Protein AF-A0A858RDY0-F1 (afdb_monomer_lite)

pLDDT: mean 84.13, std 18.78, range [26.08, 98.44]

Structure (mmCIF, N/CA/C/O backbone):
data_AF-A0A858RDY0-F1
#
_entry.id   AF-A0A858RDY0-F1
#
loop_
_atom_site.group_PDB
_atom_site.id
_atom_site.type_symbol
_atom_site.label_atom_id
_atom_site.label_alt_id
_atom_site.label_comp_id
_atom_site.label_asym_id
_atom_site.label_entity_id
_atom_site.label_seq_id
_atom_site.pdbx_PDB_ins_code
_atom_site.Cartn_x
_atom_site.Cartn_y
_atom_site.Cartn_z
_atom_site.occupancy
_atom_site.B_iso_or_equiv
_atom_site.auth_seq_id
_atom_site.auth_comp_id
_atom_site.auth_asym_id
_atom_site.auth_atom_id
_atom_site.pdbx_PDB_model_num
ATOM 1 N N . MET A 1 1 ? -12.964 -25.963 21.006 1.00 36.72 1 MET A N 1
ATOM 2 C CA . MET A 1 1 ? -13.077 -24.618 20.411 1.00 36.72 1 MET A CA 1
ATOM 3 C C . MET A 1 1 ? -13.736 -24.794 19.049 1.00 36.72 1 MET A C 1
ATOM 5 O O . MET A 1 1 ? -13.163 -25.465 18.202 1.00 36.72 1 MET A O 1
ATOM 9 N N . LYS A 1 2 ? -15.004 -24.390 18.903 1.00 26.08 2 LYS A N 1
ATOM 10 C CA . LYS A 1 2 ? -15.770 -24.557 17.657 1.00 26.08 2 LYS A CA 1
ATOM 11 C C . LYS A 1 2 ? -15.467 -23.356 16.766 1.00 26.08 2 LYS A C 1
ATOM 13 O O . LYS A 1 2 ? -15.795 -22.240 17.143 1.00 26.08 2 LYS A O 1
ATOM 18 N N . ILE A 1 3 ? -14.815 -23.594 15.633 1.00 27.97 3 ILE A N 1
ATOM 19 C CA . ILE A 1 3 ? -14.585 -22.577 14.607 1.00 27.97 3 ILE A CA 1
ATOM 20 C C . ILE A 1 3 ? -15.930 -22.358 13.909 1.00 27.97 3 ILE A C 1
ATOM 22 O O . ILE A 1 3 ? -16.477 -23.286 13.313 1.00 27.97 3 ILE A O 1
ATOM 26 N N . SER A 1 4 ? -16.497 -21.163 14.060 1.00 27.38 4 SER A N 1
ATOM 27 C CA . SER A 1 4 ? -17.633 -20.712 13.257 1.00 27.38 4 SER A CA 1
ATOM 28 C C . SER A 1 4 ? -17.158 -20.544 11.809 1.00 27.38 4 SER A C 1
ATOM 30 O O . SER A 1 4 ? -16.140 -19.883 11.601 1.00 27.38 4 SER A O 1
ATOM 32 N N . PRO A 1 5 ? -17.830 -21.123 10.797 1.00 32.12 5 PRO A N 1
ATOM 33 C CA . PRO A 1 5 ? -17.510 -20.855 9.406 1.00 32.12 5 PRO A CA 1
ATOM 34 C C . PRO A 1 5 ? -18.115 -19.497 9.023 1.00 32.12 5 PRO A C 1
ATOM 36 O O . PRO A 1 5 ? -19.168 -19.419 8.391 1.00 32.12 5 PRO A O 1
ATOM 39 N N . GLY A 1 6 ? -17.458 -18.416 9.446 1.00 30.53 6 GLY A N 1
ATOM 40 C CA . GLY A 1 6 ? -17.663 -17.093 8.869 1.00 30.53 6 GLY A CA 1
ATOM 41 C C . GLY A 1 6 ? -17.187 -17.118 7.419 1.00 30.53 6 GLY A C 1
ATOM 42 O O . GLY A 1 6 ? -16.107 -17.630 7.120 1.00 30.53 6 GLY A O 1
ATOM 43 N N . LYS A 1 7 ? -18.023 -16.639 6.497 1.00 35.34 7 LYS A N 1
ATOM 44 C CA . LYS A 1 7 ? -17.725 -16.566 5.063 1.00 35.34 7 LYS A CA 1
ATOM 45 C C . LYS A 1 7 ? -16.553 -15.607 4.816 1.00 35.34 7 LYS A C 1
ATOM 47 O O . LYS A 1 7 ? -16.768 -14.442 4.512 1.00 35.34 7 LYS A O 1
ATOM 52 N N . ALA A 1 8 ? -15.323 -16.104 4.883 1.00 35.56 8 ALA A N 1
ATOM 53 C CA . ALA A 1 8 ? -14.196 -15.459 4.226 1.00 35.56 8 ALA A CA 1
ATOM 54 C C . ALA A 1 8 ? -14.344 -15.714 2.720 1.00 35.56 8 ALA A C 1
ATOM 56 O O . ALA A 1 8 ? -13.984 -16.777 2.211 1.00 35.56 8 ALA A O 1
ATOM 57 N N . VAL A 1 9 ? -14.961 -14.772 2.006 1.00 33.03 9 VAL A N 1
ATOM 58 C CA . VAL A 1 9 ? -14.944 -14.772 0.541 1.00 33.03 9 VAL A CA 1
ATOM 59 C C . VAL A 1 9 ? -13.541 -14.331 0.128 1.00 33.03 9 VAL A C 1
ATOM 61 O O . VAL A 1 9 ? -13.257 -13.146 -0.007 1.00 33.03 9 VAL A O 1
ATOM 64 N N . PHE A 1 10 ? -12.637 -15.301 -0.002 1.00 35.44 10 PHE A N 1
ATOM 65 C CA . PHE A 1 10 ? -11.311 -15.086 -0.571 1.00 35.44 10 PHE A CA 1
ATOM 66 C C . PHE A 1 10 ? -11.474 -14.714 -2.041 1.00 35.44 10 PHE A C 1
ATOM 68 O O . PHE A 1 10 ? -11.705 -15.575 -2.891 1.00 35.44 10 PHE A O 1
ATOM 75 N N . THR A 1 11 ? -11.355 -13.425 -2.339 1.00 36.28 11 THR A N 1
ATOM 76 C CA . THR A 1 11 ? -11.251 -12.950 -3.715 1.00 36.28 11 THR A CA 1
ATOM 77 C C . THR A 1 11 ? -9.938 -12.200 -3.844 1.00 36.28 11 THR A C 1
ATOM 79 O O . THR A 1 11 ? -9.841 -11.040 -3.467 1.00 36.28 11 THR A O 1
ATOM 82 N N . ALA A 1 12 ? -8.942 -12.832 -4.464 1.00 37.00 12 ALA A N 1
ATOM 83 C CA . ALA A 1 12 ? -7.724 -12.162 -4.932 1.00 37.00 12 ALA A CA 1
ATOM 84 C C . ALA A 1 12 ? -8.008 -11.089 -6.019 1.00 37.00 12 ALA A C 1
ATOM 86 O O . ALA A 1 12 ? -7.099 -10.423 -6.497 1.00 37.00 12 ALA A O 1
ATOM 87 N N . PHE A 1 13 ? -9.282 -10.887 -6.384 1.00 37.91 13 PHE A N 1
ATOM 88 C CA . PHE A 1 13 ? -9.786 -9.782 -7.202 1.00 37.91 13 PHE A CA 1
ATOM 89 C C . PHE A 1 13 ? -10.337 -8.602 -6.379 1.00 37.91 13 PHE A C 1
ATOM 91 O O . PHE A 1 13 ? -10.844 -7.663 -6.977 1.00 37.91 13 PHE A O 1
ATOM 98 N N . ALA A 1 14 ? -10.282 -8.610 -5.041 1.00 41.38 14 ALA A N 1
ATOM 99 C CA . ALA A 1 14 ? -11.044 -7.668 -4.211 1.00 41.38 14 ALA A CA 1
ATOM 100 C C . ALA A 1 14 ? -10.608 -6.195 -4.308 1.00 41.38 14 ALA A C 1
ATOM 102 O O . ALA A 1 14 ? -11.467 -5.331 -4.179 1.00 41.38 14 ALA A O 1
ATOM 103 N N . LEU A 1 15 ? -9.348 -5.867 -4.630 1.00 43.31 15 LEU A N 1
ATOM 104 C CA . LEU A 1 15 ? -9.008 -4.464 -4.925 1.00 43.31 15 LEU A CA 1
ATOM 105 C C . LEU A 1 15 ? -9.558 -4.014 -6.284 1.00 43.31 15 LEU A C 1
ATOM 107 O O . LEU A 1 15 ? -10.107 -2.918 -6.384 1.00 43.31 15 LEU A O 1
ATOM 111 N N . LEU A 1 16 ? -9.522 -4.894 -7.292 1.00 41.72 16 LEU A N 1
ATOM 112 C CA . LEU A 1 16 ? -10.182 -4.647 -8.574 1.00 41.72 16 LEU A CA 1
ATOM 113 C C . LEU A 1 16 ? -11.709 -4.591 -8.410 1.00 41.72 16 LEU A C 1
ATOM 115 O O . LEU A 1 16 ? -12.351 -3.764 -9.032 1.00 41.72 16 LEU A O 1
ATOM 119 N N . ALA A 1 17 ? -12.306 -5.415 -7.544 1.00 42.22 17 ALA A N 1
ATOM 120 C CA . ALA A 1 17 ? -13.745 -5.435 -7.286 1.00 42.22 17 ALA A CA 1
ATOM 121 C C . ALA A 1 17 ? -14.211 -4.245 -6.429 1.00 42.22 17 ALA A C 1
ATOM 123 O O . ALA A 1 17 ? -15.311 -3.745 -6.634 1.00 42.22 17 ALA A O 1
ATOM 124 N N . CYS A 1 18 ? -13.371 -3.745 -5.519 1.00 40.94 18 CYS A N 1
ATOM 125 C CA . CYS A 1 18 ? -13.660 -2.549 -4.728 1.00 40.94 18 CYS A CA 1
ATOM 126 C C . CYS A 1 18 ? -13.484 -1.246 -5.506 1.00 40.94 18 CYS A C 1
ATOM 128 O O . CYS A 1 18 ? -14.090 -0.248 -5.123 1.00 40.94 18 CYS A O 1
ATOM 130 N N . LEU A 1 19 ? -12.704 -1.254 -6.590 1.00 42.66 19 LEU A N 1
ATOM 131 C CA . LEU A 1 19 ? -12.744 -0.205 -7.608 1.00 42.66 19 LEU A CA 1
ATOM 132 C C . LEU A 1 19 ? -13.893 -0.443 -8.612 1.00 42.66 19 LEU A C 1
ATOM 134 O O . LEU A 1 19 ? -14.564 0.511 -8.987 1.00 42.66 19 LEU A O 1
ATOM 138 N N . ASN A 1 20 ? -14.215 -1.692 -8.968 1.00 40.03 20 ASN A N 1
ATOM 139 C CA . ASN A 1 20 ? -15.303 -2.024 -9.907 1.00 40.03 20 ASN A CA 1
ATOM 140 C C . ASN A 1 20 ? -16.725 -1.938 -9.309 1.00 40.03 20 ASN A C 1
ATOM 142 O O . ASN A 1 20 ? -17.699 -1.963 -10.052 1.00 40.03 20 ASN A O 1
ATOM 146 N N . GLN A 1 21 ? -16.906 -1.852 -7.987 1.00 40.31 21 GLN A N 1
ATOM 147 C CA . GLN A 1 21 ? -18.233 -1.581 -7.407 1.00 40.31 21 GLN A CA 1
ATOM 148 C C . GLN A 1 21 ? -18.571 -0.086 -7.378 1.00 40.31 21 GLN A C 1
ATOM 150 O O . GLN A 1 21 ? -19.748 0.268 -7.392 1.00 40.31 21 GLN A O 1
ATOM 155 N N . THR A 1 22 ? -17.569 0.796 -7.399 1.00 41.81 22 THR A N 1
ATOM 156 C CA . THR A 1 22 ? -17.750 2.243 -7.613 1.00 41.81 22 THR A CA 1
ATOM 157 C C . THR A 1 22 ? -17.687 2.634 -9.090 1.00 41.81 22 THR A C 1
ATOM 159 O O . THR A 1 22 ? -18.297 3.630 -9.473 1.00 41.81 22 THR A O 1
ATOM 162 N N . TYR A 1 23 ? -17.028 1.835 -9.931 1.00 40.91 23 TYR A N 1
ATOM 163 C CA . TYR A 1 23 ? -17.028 1.963 -11.388 1.00 40.91 23 TYR A CA 1
ATOM 164 C C . TYR A 1 23 ? -17.730 0.747 -11.986 1.00 40.91 23 TYR A C 1
ATOM 166 O O . TYR A 1 23 ? -17.107 -0.290 -12.191 1.00 40.91 23 TYR A O 1
ATOM 174 N N . GLY A 1 24 ? -19.045 0.873 -12.198 1.00 34.25 24 GLY A N 1
ATOM 175 C CA . GLY A 1 24 ? -19.884 -0.192 -12.747 1.00 34.25 24 GLY A CA 1
ATOM 176 C C . GLY A 1 24 ? -19.302 -0.807 -14.019 1.00 34.25 24 GLY A C 1
ATOM 177 O O . GLY A 1 24 ? -18.496 -0.171 -14.687 1.00 34.25 24 GLY A O 1
ATOM 178 N N . GLU A 1 25 ? -19.730 -2.038 -14.320 1.00 39.38 25 GLU A N 1
ATOM 179 C CA . GLU A 1 25 ? -19.352 -2.888 -15.462 1.00 39.38 25 GLU A CA 1
ATOM 180 C C . GLU A 1 25 ? -19.532 -2.196 -16.833 1.00 39.38 25 GLU A C 1
ATOM 182 O O . GLU A 1 25 ? -20.363 -2.582 -17.654 1.00 39.38 25 GLU A O 1
ATOM 187 N N . ALA A 1 26 ? -18.754 -1.150 -17.086 1.00 39.22 26 ALA A N 1
ATOM 188 C CA . ALA A 1 26 ? -18.637 -0.477 -18.355 1.00 39.22 26 ALA A CA 1
ATOM 189 C C . ALA A 1 26 ? -17.615 -1.251 -19.186 1.00 39.22 26 ALA A C 1
ATOM 191 O O . ALA A 1 26 ? -16.515 -1.592 -18.751 1.00 39.22 26 ALA A O 1
ATOM 192 N N . GLU A 1 27 ? -18.075 -1.612 -20.372 1.00 42.84 27 GLU A N 1
ATOM 193 C CA . GLU A 1 27 ? -17.387 -2.243 -21.486 1.00 42.84 27 GLU A CA 1
ATOM 194 C C . GLU A 1 27 ? -15.859 -2.028 -21.487 1.00 42.84 27 GLU A C 1
ATOM 196 O O . GLU A 1 27 ? -15.371 -0.906 -21.376 1.00 42.84 27 GLU A O 1
ATOM 201 N N . ARG A 1 28 ? -15.093 -3.121 -21.656 1.00 44.94 28 ARG A N 1
ATOM 202 C CA . ARG A 1 28 ? -13.612 -3.177 -21.708 1.00 44.94 28 ARG A CA 1
ATOM 203 C C . ARG A 1 28 ? -13.007 -2.465 -22.938 1.00 44.94 28 ARG A C 1
ATOM 205 O O . ARG A 1 28 ? -12.243 -3.060 -23.695 1.00 44.94 28 ARG A O 1
ATOM 212 N N . GLY A 1 29 ? -13.374 -1.208 -23.150 1.00 47.91 29 GLY A N 1
ATOM 213 C CA . GLY A 1 29 ? -12.794 -0.262 -24.100 1.00 47.91 29 GLY A CA 1
ATOM 214 C C . GLY A 1 29 ? -12.395 1.067 -23.446 1.00 47.91 29 GLY A C 1
ATOM 215 O O . GLY A 1 29 ? -11.928 1.965 -24.142 1.00 47.91 29 GLY A O 1
ATOM 216 N N . GLU A 1 30 ? -12.567 1.213 -22.129 1.00 56.28 30 GLU A N 1
ATOM 217 C CA . GLU A 1 30 ? -12.174 2.420 -21.404 1.00 56.28 30 GLU A CA 1
ATOM 218 C C . GLU A 1 30 ? -10.673 2.419 -21.089 1.00 56.28 30 GLU A C 1
ATOM 220 O O . GLU A 1 30 ? -10.101 1.415 -20.665 1.00 56.28 30 GLU A O 1
ATOM 225 N N . ASN A 1 31 ? -10.031 3.567 -21.325 1.00 67.31 31 ASN A N 1
ATOM 226 C CA . ASN A 1 31 ? -8.632 3.830 -20.995 1.00 67.31 31 ASN A CA 1
ATOM 227 C C . ASN A 1 31 ? -8.357 3.468 -19.530 1.00 67.31 31 ASN A C 1
ATOM 229 O O . ASN A 1 31 ? -8.684 4.243 -18.629 1.00 67.31 31 ASN A O 1
ATOM 233 N N . ILE A 1 32 ? -7.729 2.314 -19.296 1.00 78.94 32 ILE A N 1
ATOM 234 C CA . ILE A 1 32 ? -7.279 1.925 -17.961 1.00 78.94 32 ILE A CA 1
ATOM 235 C C . ILE A 1 32 ? -6.281 2.983 -17.492 1.00 78.94 32 ILE A C 1
ATOM 237 O O . ILE A 1 32 ? -5.216 3.178 -18.083 1.00 78.94 32 ILE A O 1
ATOM 241 N N . LYS A 1 33 ? -6.654 3.716 -16.444 1.00 88.50 33 LYS A N 1
ATOM 242 C CA . LYS A 1 33 ? -5.825 4.780 -15.891 1.00 88.50 33 LYS A CA 1
ATOM 243 C C . LYS A 1 33 ? -4.687 4.162 -15.083 1.00 88.50 33 LYS A C 1
ATOM 245 O O . LYS A 1 33 ? -4.935 3.476 -14.095 1.00 88.50 33 LYS A O 1
ATOM 250 N N . LEU A 1 34 ? -3.444 4.460 -15.469 1.00 93.31 34 LEU A N 1
ATOM 251 C CA . LEU A 1 34 ? -2.282 4.084 -14.668 1.00 93.31 34 LEU A CA 1
ATOM 252 C C . LEU A 1 34 ? -2.292 4.777 -13.298 1.00 93.31 34 LEU A C 1
ATOM 254 O O . LEU A 1 34 ? -2.643 5.961 -13.238 1.00 93.31 34 LEU A O 1
ATOM 258 N N . PRO A 1 35 ? -1.858 4.092 -12.219 1.00 95.94 35 PRO A N 1
ATOM 259 C CA . PRO A 1 35 ? -1.581 4.742 -10.952 1.00 95.94 35 PRO A CA 1
ATOM 260 C C . PRO A 1 35 ? -0.629 5.915 -11.172 1.00 95.94 35 PRO A C 1
ATOM 262 O O . PRO A 1 35 ? 0.363 5.784 -11.890 1.00 95.94 35 PRO A O 1
ATOM 265 N N . SER A 1 36 ? -0.880 7.050 -10.526 1.00 95.38 36 SER A N 1
ATOM 266 C CA . SER A 1 36 ? -0.107 8.286 -10.712 1.00 95.38 36 SER A CA 1
ATOM 267 C C . SER A 1 36 ? 1.373 8.131 -10.342 1.00 95.38 36 SER A C 1
ATOM 269 O O . SER A 1 36 ? 2.231 8.887 -10.802 1.00 95.38 36 SER A O 1
ATOM 271 N N . GLY A 1 37 ? 1.692 7.115 -9.534 1.00 95.44 37 GLY A N 1
ATOM 272 C CA . GLY A 1 37 ? 3.056 6.710 -9.217 1.00 95.44 37 GLY A CA 1
ATOM 273 C C . GLY A 1 37 ? 3.816 6.059 -10.377 1.00 95.44 37 GLY A C 1
ATOM 274 O O . GLY A 1 37 ? 5.010 5.807 -10.215 1.00 95.44 37 GLY A O 1
ATOM 275 N N . ILE A 1 38 ? 3.169 5.792 -11.514 1.00 97.50 38 ILE A N 1
ATOM 276 C CA . ILE A 1 38 ? 3.753 5.153 -12.694 1.00 97.50 38 ILE A CA 1
ATOM 277 C C . ILE A 1 38 ? 3.686 6.118 -13.872 1.00 97.50 38 ILE A C 1
ATOM 279 O O . ILE A 1 38 ? 2.615 6.539 -14.299 1.00 97.50 38 ILE A O 1
ATOM 283 N N . ALA A 1 39 ? 4.851 6.435 -14.427 1.00 97.12 39 ALA A N 1
ATOM 284 C CA . ALA A 1 39 ? 4.957 7.166 -15.682 1.00 97.12 39 ALA A CA 1
ATOM 285 C C . ALA A 1 39 ? 5.474 6.248 -16.790 1.00 97.12 39 ALA A C 1
ATOM 287 O O . ALA A 1 39 ? 6.349 5.415 -16.548 1.00 97.12 39 ALA A O 1
ATOM 288 N N . THR A 1 40 ? 4.969 6.446 -18.005 1.00 96.50 40 THR A N 1
ATOM 289 C CA . THR A 1 40 ? 5.384 5.722 -19.211 1.00 96.50 40 THR A CA 1
ATOM 290 C C . THR A 1 40 ? 5.959 6.684 -20.239 1.00 96.50 40 THR A C 1
ATOM 292 O O . THR A 1 40 ? 5.414 7.764 -20.466 1.00 96.50 40 THR A O 1
ATOM 295 N N . HIS A 1 41 ? 7.045 6.281 -20.885 1.00 96.94 41 HIS A N 1
ATOM 296 C CA . HIS A 1 41 ? 7.678 7.009 -21.976 1.00 96.94 41 HIS A CA 1
ATOM 297 C C . HIS A 1 41 ? 7.990 6.051 -23.124 1.00 96.94 41 HIS A C 1
ATOM 299 O O . HIS A 1 41 ? 8.480 4.949 -22.880 1.00 96.94 41 HIS A O 1
ATOM 305 N N . HIS A 1 42 ? 7.734 6.478 -24.359 1.00 96.81 42 HIS A N 1
ATOM 306 C CA . HIS A 1 42 ? 8.039 5.712 -25.562 1.00 96.81 42 HIS A CA 1
ATOM 307 C C . HIS A 1 42 ? 8.935 6.540 -26.482 1.00 96.81 42 HIS A C 1
ATOM 309 O O . HIS A 1 42 ? 8.560 7.634 -26.896 1.00 96.81 42 HIS A O 1
ATOM 315 N N . GLU A 1 43 ? 10.111 6.005 -26.792 1.00 96.88 43 GLU A N 1
ATOM 316 C CA . GLU A 1 43 ? 11.083 6.614 -27.700 1.00 96.88 43 GLU A CA 1
ATOM 317 C C . GLU A 1 43 ? 11.863 5.510 -28.412 1.00 96.88 43 GLU A C 1
ATOM 319 O O . GLU A 1 43 ? 12.218 4.505 -27.798 1.00 96.88 43 GLU A O 1
ATOM 324 N N . ASP A 1 44 ? 12.077 5.672 -29.719 1.00 95.69 44 ASP A N 1
ATOM 325 C CA . ASP A 1 44 ? 12.846 4.749 -30.562 1.00 95.69 44 ASP A CA 1
ATOM 326 C C . ASP A 1 44 ? 12.435 3.266 -30.441 1.00 95.69 44 ASP A C 1
ATOM 328 O O . ASP A 1 44 ? 13.273 2.363 -30.447 1.00 95.69 44 ASP A O 1
ATOM 332 N N . GLY A 1 45 ? 11.127 3.001 -30.320 1.00 94.94 45 GLY A N 1
ATOM 333 C CA . GLY A 1 45 ? 10.584 1.644 -30.185 1.00 94.94 45 GLY A CA 1
ATOM 334 C C . GLY A 1 45 ? 10.781 1.015 -28.802 1.00 94.94 45 GLY A C 1
ATOM 335 O O . GLY A 1 45 ? 10.542 -0.179 -28.641 1.00 94.94 45 GLY A O 1
ATOM 336 N N . LYS A 1 46 ? 11.222 1.791 -27.806 1.00 97.56 46 LYS A N 1
ATOM 337 C CA . LYS A 1 46 ? 11.465 1.333 -26.435 1.00 97.56 46 LYS A CA 1
ATOM 338 C C . LYS A 1 46 ? 10.468 1.934 -25.464 1.00 97.56 46 LYS A C 1
ATOM 340 O O . LYS A 1 46 ? 10.181 3.128 -25.513 1.00 97.56 46 LYS A O 1
ATOM 345 N N . PHE A 1 47 ? 10.016 1.123 -24.517 1.00 98.06 47 PHE A N 1
ATOM 346 C CA . PHE A 1 47 ? 9.022 1.512 -23.522 1.00 98.06 47 PHE A CA 1
ATOM 347 C C . PHE A 1 47 ? 9.683 1.591 -22.158 1.00 98.06 47 PHE A C 1
ATOM 349 O O . PHE A 1 47 ? 10.165 0.585 -21.637 1.00 98.06 47 PHE A O 1
ATOM 356 N N . THR A 1 48 ? 9.729 2.794 -21.592 1.00 98.12 48 THR A N 1
ATOM 357 C CA . THR A 1 48 ? 10.309 3.063 -20.277 1.00 98.12 48 THR A CA 1
ATOM 358 C C . THR A 1 48 ? 9.213 3.343 -19.266 1.00 98.12 48 THR A C 1
ATOM 360 O O . THR A 1 48 ? 8.399 4.245 -19.454 1.00 98.12 48 THR A O 1
ATOM 363 N N . TYR A 1 49 ? 9.245 2.607 -18.162 1.00 98.19 49 TYR A N 1
ATOM 364 C CA . TYR A 1 49 ? 8.337 2.743 -17.032 1.00 98.19 49 TYR A CA 1
ATOM 365 C C . TYR A 1 49 ? 9.109 3.317 -15.854 1.00 98.19 49 TYR A C 1
ATOM 367 O O . TYR A 1 49 ? 10.230 2.889 -15.577 1.00 98.19 49 TYR A O 1
ATOM 375 N N . VAL A 1 50 ? 8.522 4.281 -15.152 1.00 98.19 50 VAL A N 1
ATOM 376 C CA . VAL A 1 50 ? 9.116 4.905 -13.968 1.00 98.19 50 VAL A CA 1
ATOM 377 C C . VAL A 1 50 ? 8.155 4.774 -12.798 1.00 98.19 50 VAL A C 1
ATOM 379 O O . VAL A 1 50 ? 7.131 5.449 -12.755 1.00 98.19 50 VAL A O 1
ATOM 382 N N . ILE A 1 51 ? 8.523 3.940 -11.830 1.00 97.62 51 ILE A N 1
ATOM 383 C CA . ILE A 1 51 ? 7.816 3.755 -10.565 1.00 97.62 51 ILE A CA 1
ATOM 384 C C . ILE A 1 51 ? 8.372 4.745 -9.545 1.00 97.62 51 ILE A C 1
ATOM 386 O O . ILE A 1 51 ? 9.566 4.740 -9.229 1.00 97.62 51 ILE A O 1
ATOM 390 N N . SER A 1 52 ? 7.502 5.578 -8.991 1.00 96.75 52 SER A N 1
ATOM 391 C CA . SER A 1 52 ? 7.842 6.577 -7.981 1.00 96.75 52 SER A CA 1
ATOM 392 C C . SER A 1 52 ? 7.497 6.117 -6.565 1.00 96.75 52 SER A C 1
ATOM 394 O O . SER A 1 52 ? 6.596 5.318 -6.318 1.00 96.75 52 SER A O 1
ATOM 396 N N . GLY A 1 53 ? 8.218 6.670 -5.591 1.00 91.62 53 GLY A N 1
ATOM 397 C CA . GLY A 1 53 ? 7.962 6.426 -4.177 1.00 91.62 53 GLY A CA 1
ATOM 398 C C . GLY A 1 53 ? 8.517 5.099 -3.663 1.00 91.62 53 GLY A C 1
ATOM 399 O O . GLY A 1 53 ? 7.981 4.584 -2.680 1.00 91.62 53 GLY A O 1
ATOM 400 N N . ILE A 1 54 ? 9.594 4.576 -4.270 1.00 91.62 54 ILE A N 1
ATOM 401 C CA . ILE A 1 54 ? 10.330 3.438 -3.696 1.00 91.62 54 ILE A CA 1
ATOM 402 C C . ILE A 1 54 ? 10.846 3.794 -2.291 1.00 91.62 54 ILE A C 1
ATOM 404 O O . ILE A 1 54 ? 11.105 4.968 -1.977 1.00 91.62 54 ILE A O 1
ATOM 408 N N . ILE A 1 55 ? 10.944 2.790 -1.423 1.00 83.25 55 ILE A N 1
ATOM 409 C CA . ILE A 1 55 ? 11.305 2.936 -0.011 1.00 83.25 55 ILE A CA 1
ATOM 410 C C . ILE A 1 55 ? 12.764 2.526 0.203 1.00 83.25 55 ILE A C 1
ATOM 412 O O . ILE A 1 55 ? 13.278 1.594 -0.410 1.00 83.25 55 ILE A O 1
ATOM 416 N N . LYS A 1 56 ? 13.457 3.249 1.085 1.00 68.75 56 LYS A N 1
ATOM 417 C CA . LYS A 1 56 ? 14.864 3.018 1.414 1.00 68.75 56 LYS A CA 1
ATOM 418 C C . LYS A 1 56 ? 14.975 2.051 2.595 1.00 68.75 56 LYS A C 1
ATOM 420 O O . LYS A 1 56 ? 14.930 2.493 3.741 1.00 68.75 56 LYS A O 1
ATOM 425 N N . HIS A 1 57 ? 15.144 0.758 2.323 1.00 66.31 57 HIS A N 1
ATOM 426 C CA . HIS A 1 57 ? 15.387 -0.243 3.375 1.00 66.31 57 HIS A CA 1
ATOM 427 C C . HIS A 1 57 ? 16.735 -0.948 3.275 1.00 66.31 57 HIS A C 1
ATOM 429 O O . HIS A 1 57 ? 17.341 -1.243 4.301 1.00 66.31 57 HIS A O 1
ATOM 435 N N . THR A 1 58 ? 17.230 -1.154 2.066 1.00 63.78 58 THR A N 1
ATOM 436 C CA . THR A 1 58 ? 18.415 -1.972 1.827 1.00 63.78 58 THR A CA 1
ATOM 437 C C . THR A 1 58 ? 19.702 -1.127 1.914 1.00 63.78 58 THR A C 1
ATOM 439 O O . THR A 1 58 ? 19.711 0.019 1.440 1.00 63.78 58 THR A O 1
ATOM 442 N N . PRO A 1 59 ? 20.806 -1.633 2.499 1.00 66.88 59 PRO A N 1
ATOM 443 C CA . PRO A 1 59 ? 22.120 -0.985 2.457 1.00 66.88 59 PRO A CA 1
ATOM 444 C C . PRO A 1 59 ? 22.606 -0.704 1.022 1.00 66.88 59 PRO A C 1
ATOM 446 O O . PRO A 1 59 ? 22.145 -1.303 0.051 1.00 66.88 59 PRO A O 1
ATOM 449 N N . GLU A 1 60 ? 23.517 0.255 0.843 1.00 65.44 60 GLU A N 1
ATOM 450 C CA . GLU A 1 60 ? 23.994 0.683 -0.490 1.00 65.44 60 GLU A CA 1
ATOM 451 C C . GLU A 1 60 ? 24.774 -0.410 -1.239 1.00 65.44 60 GLU A C 1
ATOM 453 O O . GLU A 1 60 ? 24.644 -0.533 -2.455 1.00 65.44 60 GLU A O 1
ATOM 458 N N . LEU A 1 61 ? 25.507 -1.256 -0.507 1.00 58.34 61 LEU A N 1
ATOM 459 C CA . LEU A 1 61 ? 26.311 -2.352 -1.063 1.00 58.34 61 LEU A CA 1
ATOM 460 C C . LEU A 1 61 ? 25.473 -3.410 -1.806 1.00 58.34 61 LEU A C 1
ATOM 462 O O . LEU A 1 61 ? 25.961 -4.012 -2.756 1.00 58.34 61 LEU A O 1
ATOM 466 N N . GLU A 1 62 ? 24.201 -3.569 -1.448 1.00 74.69 62 GLU A N 1
ATOM 467 C CA . GLU A 1 62 ? 23.282 -4.564 -2.025 1.00 74.69 62 GLU A CA 1
ATOM 468 C C . GLU A 1 62 ? 22.466 -4.007 -3.212 1.00 74.69 62 GLU A C 1
ATOM 470 O O . GLU A 1 62 ? 21.706 -4.728 -3.856 1.00 74.69 62 GLU A O 1
ATOM 475 N N . LEU A 1 63 ? 22.626 -2.720 -3.558 1.00 75.00 63 LEU A N 1
ATOM 476 C CA . LEU A 1 63 ? 21.821 -2.063 -4.598 1.00 75.00 63 LEU A CA 1
ATOM 477 C C . LEU A 1 63 ? 22.066 -2.643 -5.999 1.00 75.00 63 LEU A C 1
ATOM 479 O O . LEU A 1 63 ? 21.122 -2.846 -6.758 1.00 75.00 63 LEU A O 1
ATOM 483 N N . LYS A 1 64 ? 23.329 -2.921 -6.351 1.00 78.50 64 LYS A N 1
ATOM 484 C CA . LYS A 1 64 ? 23.674 -3.487 -7.669 1.00 78.50 64 LYS A CA 1
ATOM 485 C C . LYS A 1 64 ? 23.164 -4.918 -7.831 1.00 78.50 64 LYS A C 1
ATOM 487 O O . LYS A 1 64 ? 22.823 -5.319 -8.940 1.00 78.50 64 LYS A O 1
ATOM 492 N N . GLU A 1 65 ? 23.138 -5.684 -6.745 1.00 81.00 65 GLU A N 1
ATOM 493 C CA . GLU A 1 65 ? 22.607 -7.048 -6.742 1.00 81.00 65 GLU A CA 1
ATOM 494 C C . GLU A 1 65 ? 21.081 -7.032 -6.833 1.00 81.00 65 GLU A C 1
ATOM 496 O O . GLU A 1 65 ? 20.533 -7.726 -7.688 1.00 81.00 65 GLU A O 1
ATOM 501 N N . SER A 1 66 ? 20.416 -6.157 -6.066 1.00 80.69 66 SER A N 1
ATOM 502 C CA . SER A 1 66 ? 18.971 -5.902 -6.177 1.00 80.69 66 SER A CA 1
ATOM 503 C C . SER A 1 66 ? 18.580 -5.513 -7.611 1.00 80.69 66 SER A C 1
ATOM 505 O O . SER A 1 66 ? 17.698 -6.126 -8.210 1.00 80.69 66 SER A O 1
ATOM 507 N N . GLN A 1 67 ? 19.312 -4.584 -8.235 1.00 85.62 67 GLN A N 1
ATOM 508 C CA . GLN A 1 67 ? 19.057 -4.154 -9.614 1.00 85.62 67 GLN A CA 1
ATOM 509 C C . GLN A 1 67 ? 19.135 -5.314 -10.620 1.00 85.62 67 GLN A C 1
ATOM 511 O O . GLN A 1 67 ? 18.250 -5.453 -11.464 1.00 85.62 67 GLN A O 1
ATOM 516 N N . LYS A 1 68 ? 20.163 -6.169 -10.522 1.00 87.62 68 LYS A N 1
ATOM 517 C CA . LYS A 1 68 ? 20.293 -7.356 -11.384 1.00 87.62 68 LYS A CA 1
ATOM 518 C C . LYS A 1 68 ? 19.178 -8.367 -11.136 1.00 87.62 68 LYS A C 1
ATOM 520 O O . LYS A 1 68 ? 18.645 -8.919 -12.093 1.00 87.62 68 LYS A O 1
ATOM 525 N N . ALA A 1 69 ? 18.829 -8.602 -9.871 1.00 87.38 69 ALA A N 1
ATOM 526 C CA . ALA A 1 69 ? 17.748 -9.508 -9.509 1.00 87.38 69 ALA A CA 1
ATOM 527 C C . ALA A 1 69 ? 16.414 -9.036 -10.101 1.00 87.38 69 ALA A C 1
ATOM 529 O O . ALA A 1 69 ? 15.701 -9.839 -10.692 1.00 87.38 69 ALA A O 1
ATOM 530 N N . HIS A 1 70 ? 16.114 -7.737 -10.021 1.00 89.50 70 HIS A N 1
ATOM 531 C CA . HIS A 1 70 ? 14.909 -7.171 -10.622 1.00 89.50 70 HIS A CA 1
ATOM 532 C C . HIS A 1 70 ? 14.909 -7.222 -12.143 1.00 89.50 70 HIS A C 1
ATOM 534 O O . HIS A 1 70 ? 13.871 -7.510 -12.727 1.00 89.50 70 HIS A O 1
ATOM 540 N N . GLN A 1 71 ? 16.051 -6.982 -12.789 1.00 92.19 71 GLN A N 1
ATOM 541 C CA . GLN A 1 71 ? 16.130 -6.983 -14.250 1.00 92.19 71 GLN A CA 1
ATOM 542 C C . GLN A 1 71 ? 15.694 -8.326 -14.856 1.00 92.19 71 GLN A C 1
ATOM 544 O O . GLN A 1 71 ? 15.088 -8.342 -15.919 1.00 92.19 71 GLN A O 1
ATOM 549 N N . ILE A 1 72 ? 15.953 -9.440 -14.165 1.00 92.50 72 ILE A N 1
ATOM 550 C CA . ILE A 1 72 ? 15.553 -10.788 -14.604 1.00 92.50 72 ILE A CA 1
ATOM 551 C C . ILE A 1 72 ? 14.027 -10.986 -14.544 1.00 92.50 72 ILE A C 1
ATOM 553 O O . ILE A 1 72 ? 13.492 -11.838 -15.247 1.00 92.50 72 ILE A O 1
ATOM 557 N N . LEU A 1 73 ? 13.325 -10.219 -13.705 1.00 92.88 73 LEU A N 1
ATOM 558 C CA . LEU A 1 73 ? 11.875 -10.333 -13.505 1.00 92.88 73 LEU A CA 1
ATOM 559 C C . LEU A 1 73 ? 11.078 -9.527 -14.531 1.00 92.88 73 LEU A C 1
ATOM 561 O O . LEU A 1 73 ? 9.893 -9.784 -14.709 1.00 92.88 73 LEU A O 1
ATOM 565 N N . VAL A 1 74 ? 11.709 -8.540 -15.168 1.00 95.31 74 VAL A N 1
ATOM 566 C CA . VAL A 1 74 ? 11.051 -7.654 -16.125 1.00 95.31 74 VAL A CA 1
ATOM 567 C C . VAL A 1 74 ? 11.115 -8.286 -17.522 1.00 95.31 74 VAL A C 1
ATOM 569 O O . VAL A 1 74 ? 12.218 -8.502 -18.037 1.00 95.31 74 VAL A O 1
ATOM 572 N N . PRO A 1 75 ? 9.968 -8.563 -18.168 1.00 95.69 75 PRO A N 1
ATOM 573 C CA . PRO A 1 75 ? 9.938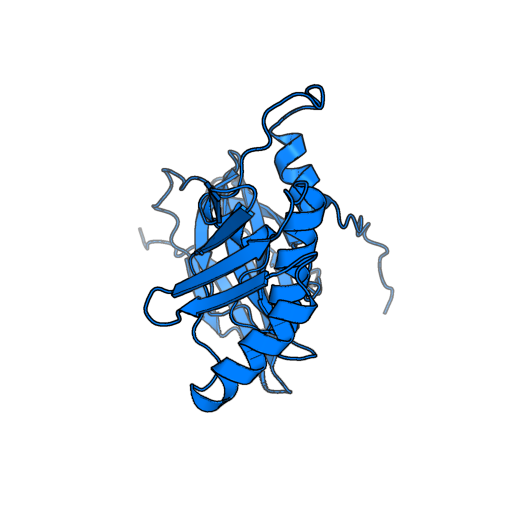 -9.094 -19.527 1.00 95.69 75 PRO A CA 1
ATOM 574 C C . PRO A 1 75 ? 10.639 -8.153 -20.508 1.00 95.69 75 PRO A C 1
ATOM 576 O O . PRO A 1 75 ? 10.428 -6.942 -20.474 1.00 95.69 75 PRO A O 1
ATOM 579 N N . ASP A 1 76 ? 11.480 -8.711 -21.380 1.00 96.25 76 ASP A N 1
ATOM 580 C CA . ASP A 1 76 ? 12.182 -7.972 -22.438 1.00 96.25 76 ASP A CA 1
ATOM 581 C C . ASP A 1 76 ? 12.978 -6.744 -21.946 1.00 96.25 76 ASP A C 1
ATOM 583 O O . ASP A 1 76 ? 13.132 -5.748 -22.657 1.00 96.25 76 ASP A O 1
ATOM 587 N N . CYS A 1 77 ? 13.487 -6.805 -20.710 1.00 97.50 77 CYS A N 1
ATOM 588 C CA . CYS A 1 77 ? 14.173 -5.694 -20.062 1.00 97.50 77 CYS A CA 1
ATOM 589 C C . CYS A 1 77 ? 15.585 -5.461 -20.608 1.00 97.50 77 CYS A C 1
ATOM 591 O O . CYS A 1 77 ? 16.510 -6.237 -20.359 1.00 97.50 77 CYS A O 1
ATOM 593 N N . GLU A 1 78 ? 15.803 -4.313 -21.240 1.00 96.38 78 GLU A N 1
ATOM 594 C CA . GLU A 1 78 ? 17.137 -3.880 -21.664 1.00 96.38 78 GLU A CA 1
ATOM 595 C C . GLU A 1 78 ? 17.898 -3.179 -20.539 1.00 96.38 78 GLU A C 1
ATOM 597 O O . GLU A 1 78 ? 19.105 -3.359 -20.366 1.00 96.38 78 GLU A O 1
ATOM 602 N N . HIS A 1 79 ? 17.186 -2.360 -19.766 1.00 96.19 79 HIS A N 1
ATOM 603 C CA . HIS A 1 79 ? 17.773 -1.532 -18.726 1.00 96.19 79 HIS A CA 1
ATOM 604 C C . HIS A 1 79 ? 16.842 -1.434 -17.527 1.00 96.19 79 HIS A C 1
ATOM 606 O O . HIS A 1 79 ? 15.643 -1.246 -17.685 1.00 96.19 79 HIS A O 1
ATOM 612 N N . LEU A 1 80 ? 17.408 -1.498 -16.327 1.00 96.06 80 LEU A N 1
ATOM 613 C CA . LEU A 1 80 ? 16.715 -1.207 -15.080 1.00 96.06 80 LEU A CA 1
ATOM 614 C C . LEU A 1 80 ? 17.627 -0.347 -14.222 1.00 96.06 80 LEU A C 1
ATOM 616 O O . LEU A 1 80 ? 18.828 -0.590 -14.183 1.00 96.06 80 LEU A O 1
ATOM 620 N N . SER A 1 81 ? 17.069 0.635 -13.526 1.00 94.69 81 SER A N 1
ATOM 621 C CA . SER A 1 81 ? 17.783 1.513 -12.606 1.00 94.69 81 SER A CA 1
ATOM 622 C C . SER A 1 81 ? 16.982 1.717 -11.326 1.00 94.69 81 SER A C 1
ATOM 624 O O . SER A 1 81 ? 15.761 1.879 -11.350 1.00 94.69 81 SER A O 1
ATOM 626 N N . LEU A 1 82 ? 17.684 1.730 -10.195 1.00 92.56 82 LEU A N 1
ATOM 627 C CA . LEU A 1 82 ? 17.132 2.041 -8.882 1.00 92.56 82 LEU A CA 1
ATOM 628 C C . LEU A 1 82 ? 17.810 3.298 -8.339 1.00 92.56 82 LEU A C 1
ATOM 630 O O . LEU A 1 82 ? 18.951 3.268 -7.878 1.00 92.56 82 LEU A O 1
ATOM 634 N N . ASN A 1 83 ? 17.091 4.418 -8.357 1.00 91.75 83 ASN A N 1
ATOM 635 C CA . ASN A 1 83 ? 17.555 5.688 -7.818 1.00 91.75 83 ASN A CA 1
ATOM 636 C C . ASN A 1 83 ? 16.890 5.962 -6.464 1.00 91.75 83 ASN A C 1
ATOM 638 O O . ASN A 1 83 ? 15.812 6.555 -6.378 1.00 91.75 83 ASN A O 1
ATOM 642 N N . ARG A 1 84 ? 17.557 5.549 -5.381 1.00 87.56 84 ARG A N 1
ATOM 643 C CA . ARG A 1 84 ? 17.056 5.728 -4.007 1.00 87.56 84 ARG A CA 1
ATOM 644 C C . ARG A 1 84 ? 16.953 7.195 -3.591 1.00 87.56 84 ARG A C 1
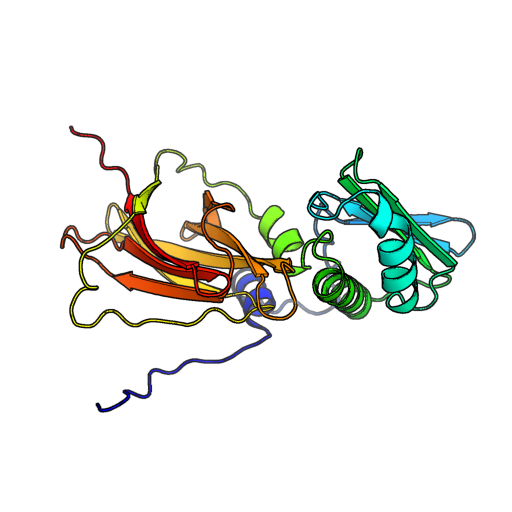ATOM 646 O O . ARG A 1 84 ? 16.026 7.542 -2.867 1.00 87.56 84 ARG A O 1
ATOM 653 N N . ALA A 1 85 ? 17.873 8.050 -4.046 1.00 89.44 85 ALA A N 1
ATOM 654 C CA . ALA A 1 85 ? 17.858 9.477 -3.720 1.00 89.44 85 ALA A CA 1
ATOM 655 C C . ALA A 1 85 ? 16.628 10.171 -4.321 1.00 89.44 85 ALA A C 1
ATOM 657 O O . ALA A 1 85 ? 15.931 10.905 -3.628 1.00 89.44 85 ALA A O 1
ATOM 658 N N . ALA A 1 86 ? 16.314 9.862 -5.581 1.00 93.25 86 ALA A N 1
ATOM 659 C CA . ALA A 1 86 ? 15.112 10.348 -6.255 1.00 93.25 86 ALA A CA 1
ATOM 660 C C . ALA A 1 86 ? 13.846 9.554 -5.894 1.00 93.25 86 ALA A C 1
ATOM 662 O O . ALA A 1 86 ? 12.757 9.920 -6.329 1.00 93.25 86 ALA A O 1
ATOM 663 N N . ARG A 1 87 ? 13.984 8.458 -5.135 1.00 94.06 87 ARG A N 1
ATOM 664 C CA . ARG A 1 87 ? 12.922 7.489 -4.834 1.00 94.06 87 ARG A CA 1
ATOM 665 C C . ARG A 1 87 ? 12.205 6.992 -6.093 1.00 94.06 87 ARG A C 1
ATOM 667 O O . ARG A 1 87 ? 10.975 6.936 -6.125 1.00 94.06 87 ARG A O 1
ATOM 674 N N . LYS A 1 88 ? 12.976 6.587 -7.104 1.00 95.94 88 LYS A N 1
ATOM 675 C CA . LYS A 1 88 ? 12.457 6.058 -8.372 1.00 95.94 88 LYS A CA 1
ATOM 676 C C . LYS A 1 88 ? 13.099 4.728 -8.754 1.00 95.94 88 LYS A C 1
ATOM 678 O O . LYS A 1 88 ? 14.308 4.563 -8.606 1.00 95.94 88 LYS A O 1
ATOM 683 N N . CYS A 1 89 ? 12.296 3.820 -9.292 1.00 96.19 89 CYS A N 1
ATOM 684 C CA . CYS A 1 89 ? 12.750 2.693 -10.099 1.00 96.19 89 CYS A CA 1
ATOM 685 C C . CYS A 1 89 ? 12.352 2.974 -11.545 1.00 96.19 89 CYS A C 1
ATOM 687 O O . CYS A 1 89 ? 11.222 3.385 -11.786 1.00 96.19 89 CYS A O 1
ATOM 689 N N . SER A 1 90 ? 13.257 2.783 -12.496 1.00 97.69 90 SER A N 1
ATOM 690 C CA . SER A 1 90 ? 12.923 2.862 -13.914 1.00 97.69 90 SER A CA 1
ATOM 691 C C . SER A 1 90 ? 13.376 1.608 -14.631 1.00 97.69 90 SER A C 1
ATOM 693 O O . SER A 1 90 ? 14.488 1.148 -14.379 1.00 97.69 90 SER A O 1
ATOM 695 N N . PHE A 1 91 ? 12.572 1.092 -15.549 1.00 97.88 91 PHE A N 1
ATOM 696 C CA . PHE A 1 91 ? 12.987 0.003 -16.425 1.00 97.88 91 PHE A CA 1
ATOM 697 C C . PHE A 1 91 ? 12.503 0.227 -17.853 1.00 97.88 91 PHE A C 1
ATOM 699 O O . PHE A 1 91 ? 11.461 0.841 -18.073 1.00 97.88 91 PHE A O 1
ATOM 706 N N . THR A 1 92 ? 13.287 -0.253 -18.811 1.00 98.25 92 THR A N 1
ATOM 707 C CA . THR A 1 92 ? 13.066 -0.089 -20.246 1.00 98.25 92 THR A CA 1
ATOM 708 C C . THR A 1 92 ? 12.962 -1.455 -20.901 1.00 98.25 92 THR A C 1
ATOM 710 O O . THR A 1 92 ? 13.805 -2.324 -20.670 1.00 98.25 92 THR A O 1
ATOM 713 N N . THR A 1 93 ? 11.945 -1.618 -21.737 1.00 98.44 93 THR A N 1
ATOM 714 C CA . THR A 1 93 ? 11.603 -2.862 -22.434 1.00 98.44 93 THR A CA 1
ATOM 715 C C . THR A 1 93 ? 11.545 -2.640 -23.943 1.00 98.44 93 THR A C 1
ATOM 717 O O . THR A 1 93 ? 11.335 -1.511 -24.399 1.00 98.44 93 THR A O 1
ATOM 720 N N . THR A 1 94 ? 11.739 -3.704 -24.725 1.00 97.81 94 THR A N 1
ATOM 721 C CA . THR A 1 94 ? 11.705 -3.649 -26.204 1.00 97.81 94 THR A CA 1
ATOM 722 C C . THR A 1 94 ? 10.295 -3.703 -26.795 1.00 97.81 94 THR A C 1
ATOM 724 O O . THR A 1 94 ? 10.129 -3.581 -28.008 1.00 97.81 94 THR A O 1
ATOM 727 N N . ARG A 1 95 ? 9.272 -3.885 -25.956 1.00 97.31 95 ARG A N 1
ATOM 728 C CA . ARG A 1 95 ? 7.859 -3.870 -26.338 1.00 97.31 95 ARG A CA 1
ATOM 729 C C . ARG A 1 95 ? 7.011 -3.252 -25.238 1.00 97.31 95 ARG A C 1
ATOM 731 O O . ARG A 1 95 ? 7.422 -3.201 -24.085 1.00 97.31 95 ARG A O 1
ATOM 738 N N . GLU A 1 96 ? 5.802 -2.841 -25.580 1.00 97.06 96 GLU A N 1
ATOM 739 C CA . GLU A 1 96 ? 4.831 -2.437 -24.572 1.00 97.06 96 GLU A CA 1
ATOM 740 C C . GLU A 1 96 ? 4.433 -3.645 -23.710 1.00 97.06 96 GLU A C 1
ATOM 742 O O . GLU A 1 96 ? 4.238 -4.759 -24.216 1.00 97.06 96 GLU A O 1
ATOM 747 N N . LEU A 1 97 ? 4.327 -3.428 -22.401 1.00 96.19 97 LEU A N 1
ATOM 748 C CA . LEU A 1 97 ? 3.771 -4.399 -21.473 1.00 96.19 97 LEU A CA 1
ATOM 749 C C . LEU A 1 97 ? 2.283 -4.069 -21.320 1.00 96.19 97 LEU A C 1
ATOM 751 O O . LEU A 1 97 ? 1.963 -2.965 -20.869 1.00 96.19 97 LEU A O 1
ATOM 755 N N . PRO A 1 98 ? 1.365 -4.989 -21.663 1.00 94.50 98 PRO A N 1
ATOM 756 C CA . PRO A 1 98 ? -0.040 -4.840 -21.322 1.00 94.50 98 PRO A CA 1
ATOM 757 C C . PRO A 1 98 ? -0.206 -4.581 -19.826 1.00 94.50 98 PRO A C 1
ATOM 759 O O . PRO A 1 98 ? 0.568 -5.087 -19.015 1.00 94.50 98 PRO A O 1
ATOM 762 N N . TRP A 1 99 ? -1.250 -3.842 -19.459 1.00 91.31 99 TRP A N 1
ATOM 763 C CA . TRP A 1 99 ? -1.551 -3.464 -18.075 1.00 91.31 99 TRP A CA 1
ATOM 764 C C . TRP A 1 99 ? -1.375 -4.598 -17.054 1.00 91.31 99 TRP A C 1
ATOM 766 O O . TRP A 1 99 ? -0.679 -4.431 -16.057 1.00 91.31 99 TRP A O 1
ATOM 776 N N . GLU A 1 100 ? -1.980 -5.758 -17.317 1.00 93.38 100 GLU A N 1
ATOM 777 C CA . GLU A 1 100 ? -1.948 -6.904 -16.402 1.00 93.38 100 GLU A CA 1
ATOM 778 C C . GLU A 1 100 ? -0.524 -7.456 -16.235 1.00 93.38 100 GLU A C 1
ATOM 780 O O . GLU A 1 100 ? -0.115 -7.817 -15.132 1.00 93.38 100 GLU A O 1
ATOM 785 N N . GLU A 1 101 ? 0.257 -7.472 -17.320 1.00 95.69 101 GLU A N 1
ATOM 786 C CA . GLU A 1 101 ? 1.655 -7.902 -17.304 1.00 95.69 101 GLU A CA 1
ATOM 787 C C . GLU A 1 101 ? 2.543 -6.879 -16.587 1.00 95.69 101 GLU A C 1
ATOM 789 O O . GLU A 1 101 ? 3.416 -7.264 -15.806 1.00 95.69 101 GLU A O 1
ATOM 794 N N . LEU A 1 102 ? 2.298 -5.581 -16.789 1.00 96.62 102 LEU A N 1
ATOM 795 C CA . LEU A 1 102 ? 2.983 -4.509 -16.070 1.00 96.62 102 LEU A CA 1
ATOM 796 C C . LEU A 1 102 ? 2.712 -4.602 -14.561 1.00 96.62 102 LEU A C 1
ATOM 798 O O . LEU A 1 102 ? 3.655 -4.556 -13.770 1.00 96.62 102 LEU A O 1
ATOM 802 N N . ALA A 1 103 ? 1.452 -4.788 -14.162 1.00 95.75 103 ALA A N 1
ATOM 803 C CA . ALA A 1 103 ? 1.069 -4.941 -12.763 1.00 95.75 103 ALA A CA 1
ATOM 804 C C . ALA A 1 103 ? 1.722 -6.170 -12.120 1.00 95.75 103 ALA A C 1
ATOM 806 O O . ALA A 1 103 ? 2.371 -6.055 -11.078 1.00 95.75 103 ALA A O 1
ATOM 807 N N . ALA A 1 104 ? 1.655 -7.324 -12.792 1.00 95.19 104 ALA A N 1
ATOM 808 C CA . ALA A 1 104 ? 2.298 -8.549 -12.329 1.00 95.19 104 ALA A CA 1
ATOM 809 C C . ALA A 1 104 ? 3.826 -8.407 -12.213 1.00 95.19 104 ALA A C 1
ATOM 811 O O . ALA A 1 104 ? 4.418 -8.890 -11.245 1.00 95.19 104 ALA A O 1
ATOM 812 N N . THR A 1 105 ? 4.458 -7.712 -13.165 1.00 96.12 105 THR A N 1
ATOM 813 C CA . THR A 1 105 ? 5.900 -7.425 -13.149 1.00 96.12 105 THR A CA 1
ATOM 814 C C . THR A 1 105 ? 6.275 -6.591 -11.924 1.00 96.12 105 THR A C 1
ATOM 816 O O . THR A 1 105 ? 7.210 -6.940 -11.200 1.00 96.12 105 THR A O 1
ATOM 819 N N . ILE A 1 106 ? 5.526 -5.520 -11.643 1.00 96.06 106 ILE A N 1
ATOM 820 C CA . ILE A 1 106 ? 5.773 -4.654 -10.483 1.00 96.06 106 ILE A CA 1
ATOM 821 C C . ILE A 1 106 ? 5.574 -5.413 -9.172 1.00 96.06 106 ILE A C 1
ATOM 823 O O . ILE A 1 106 ? 6.416 -5.297 -8.282 1.00 96.06 106 ILE A O 1
ATOM 827 N N . ASP A 1 107 ? 4.527 -6.227 -9.051 1.00 94.25 107 ASP A N 1
ATOM 828 C CA . ASP A 1 107 ? 4.291 -7.014 -7.839 1.00 94.25 107 ASP A CA 1
ATOM 829 C C . ASP A 1 107 ? 5.364 -8.084 -7.612 1.00 94.25 107 ASP A C 1
ATOM 831 O O . ASP A 1 107 ? 5.783 -8.310 -6.474 1.00 94.25 107 ASP A O 1
ATOM 835 N N . GLU A 1 108 ? 5.854 -8.734 -8.670 1.00 92.75 108 GLU A N 1
ATOM 836 C CA . GLU A 1 108 ? 6.963 -9.683 -8.547 1.00 92.75 108 GLU A CA 1
ATOM 837 C C . GLU A 1 108 ? 8.255 -8.967 -8.131 1.00 92.75 108 GLU A C 1
ATOM 839 O O . GLU A 1 108 ? 8.969 -9.437 -7.240 1.00 92.75 108 GLU A O 1
ATOM 844 N N . MET A 1 109 ? 8.523 -7.776 -8.676 1.00 93.19 109 MET A N 1
ATOM 845 C CA . MET A 1 109 ? 9.624 -6.935 -8.203 1.00 93.19 109 MET A CA 1
ATOM 846 C C . MET A 1 109 ? 9.436 -6.534 -6.729 1.00 93.19 109 MET A C 1
ATOM 848 O O . MET A 1 109 ? 10.369 -6.671 -5.933 1.00 93.19 109 MET A O 1
ATOM 852 N N . ALA A 1 110 ? 8.239 -6.109 -6.321 1.00 91.81 110 ALA A N 1
ATOM 853 C CA . ALA A 1 110 ? 7.929 -5.734 -4.941 1.00 91.81 110 ALA A CA 1
ATOM 854 C C . ALA A 1 110 ? 8.175 -6.891 -3.956 1.00 91.81 110 ALA A C 1
ATOM 856 O O . ALA A 1 110 ? 8.784 -6.684 -2.901 1.00 91.81 110 ALA A O 1
ATOM 857 N N . ARG A 1 111 ? 7.793 -8.125 -4.325 1.00 89.00 111 ARG A N 1
ATOM 858 C CA . ARG A 1 111 ? 8.012 -9.345 -3.521 1.00 89.00 111 ARG A CA 1
ATOM 859 C C . ARG A 1 111 ? 9.485 -9.676 -3.302 1.00 89.00 111 ARG A C 1
ATOM 861 O O . ARG A 1 111 ? 9.819 -10.267 -2.273 1.00 89.00 111 ARG A O 1
ATOM 868 N N . LYS A 1 112 ? 10.354 -9.338 -4.259 1.00 84.75 112 LYS A N 1
ATOM 869 C CA . LYS A 1 112 ? 11.780 -9.704 -4.241 1.00 84.75 112 LYS A CA 1
ATOM 870 C C . LYS A 1 112 ? 12.687 -8.651 -3.605 1.00 84.75 112 LYS A C 1
ATOM 872 O O . LYS A 1 112 ? 13.725 -9.031 -3.076 1.00 84.75 112 LYS A O 1
ATOM 877 N N . GLY A 1 113 ? 12.315 -7.367 -3.647 1.00 71.00 113 GLY A N 1
ATOM 878 C CA . GLY A 1 113 ? 13.250 -6.267 -3.349 1.00 71.00 113 GLY A CA 1
ATOM 879 C C . GLY A 1 113 ? 12.948 -5.399 -2.132 1.00 71.00 113 GLY A C 1
ATOM 880 O O . GLY A 1 113 ? 13.805 -4.630 -1.720 1.00 71.00 113 GLY A O 1
ATOM 881 N N . GLY A 1 114 ? 11.746 -5.449 -1.553 1.00 80.25 114 GLY A N 1
ATOM 882 C CA . GLY A 1 114 ? 11.341 -4.622 -0.398 1.00 80.25 114 GLY A CA 1
ATOM 883 C C . GLY A 1 114 ? 11.410 -3.092 -0.563 1.00 80.25 114 GLY A C 1
ATOM 884 O O . GLY A 1 114 ? 10.993 -2.336 0.319 1.00 80.25 114 GLY A O 1
ATOM 885 N N . GLU A 1 115 ? 11.908 -2.624 -1.702 1.00 87.69 115 GLU A N 1
ATOM 886 C CA . GLU A 1 115 ? 12.080 -1.221 -2.064 1.00 87.69 115 GLU A CA 1
ATOM 887 C C . GLU A 1 115 ? 10.920 -0.743 -2.937 1.00 87.69 115 GLU A C 1
ATOM 889 O O . GLU A 1 115 ? 10.451 0.386 -2.791 1.00 87.69 115 GLU A O 1
ATOM 894 N N . ILE A 1 116 ? 10.450 -1.604 -3.836 1.00 93.31 116 ILE A N 1
ATOM 895 C CA . ILE A 1 116 ? 9.404 -1.293 -4.806 1.00 93.31 116 ILE A CA 1
ATOM 896 C C . ILE A 1 116 ? 8.038 -1.509 -4.150 1.00 93.31 116 ILE A C 1
ATOM 898 O O . ILE A 1 116 ? 7.827 -2.565 -3.547 1.00 93.31 116 ILE A O 1
ATOM 902 N N . PRO A 1 117 ? 7.130 -0.518 -4.218 1.00 94.69 117 PRO A N 1
ATOM 903 C CA . PRO A 1 117 ? 5.788 -0.689 -3.698 1.00 94.69 117 PRO A CA 1
ATOM 904 C C . PRO A 1 117 ? 4.993 -1.691 -4.532 1.00 94.69 117 PRO A C 1
ATOM 906 O O . PRO A 1 117 ? 5.174 -1.754 -5.747 1.00 94.69 117 PRO A O 1
ATOM 909 N N . TYR A 1 118 ? 4.093 -2.431 -3.888 1.00 95.06 118 TYR A N 1
ATOM 910 C CA . TYR A 1 118 ? 3.122 -3.251 -4.613 1.00 95.06 118 TYR A CA 1
ATOM 911 C C . TYR A 1 118 ? 2.206 -2.379 -5.470 1.00 95.06 118 TYR A C 1
ATOM 913 O O . TYR A 1 118 ? 1.949 -1.212 -5.150 1.00 95.06 118 TYR A O 1
ATOM 921 N N . TRP A 1 119 ? 1.663 -2.980 -6.521 1.00 95.88 119 TRP A N 1
ATOM 922 C CA . TRP A 1 119 ? 0.687 -2.365 -7.402 1.00 95.88 119 TRP A CA 1
ATOM 923 C C . TRP A 1 119 ? -0.505 -1.788 -6.626 1.00 95.88 119 TRP A C 1
ATOM 925 O O . TRP A 1 119 ? -0.826 -0.608 -6.760 1.00 95.88 119 TRP A O 1
ATOM 935 N N . SER A 1 120 ? -1.074 -2.574 -5.708 1.00 94.75 120 SER A N 1
ATOM 936 C CA . SER A 1 120 ? -2.195 -2.156 -4.856 1.00 94.75 120 SER A CA 1
ATOM 937 C C . SER A 1 120 ? -1.878 -0.940 -3.980 1.00 94.75 120 SER A C 1
ATOM 939 O O . SER A 1 120 ? -2.754 -0.132 -3.685 1.00 94.75 120 SER A O 1
ATOM 941 N N . GLU A 1 121 ? -0.625 -0.780 -3.542 1.00 95.75 121 GLU A N 1
ATOM 942 C CA . GLU A 1 121 ? -0.202 0.414 -2.800 1.00 95.75 121 GLU A CA 1
ATOM 943 C C . GLU A 1 121 ? -0.062 1.629 -3.721 1.00 95.75 121 GLU A C 1
ATOM 945 O O . GLU A 1 121 ? -0.337 2.747 -3.288 1.00 95.75 121 GLU A O 1
ATOM 950 N N . LEU A 1 122 ? 0.348 1.442 -4.979 1.00 96.12 122 LEU A N 1
ATOM 951 C CA . LEU A 1 122 ? 0.364 2.523 -5.966 1.00 96.12 122 LEU A CA 1
ATOM 952 C C . LEU A 1 122 ? -1.058 3.012 -6.262 1.00 96.12 122 LEU A C 1
ATOM 954 O O . LEU A 1 122 ? -1.282 4.218 -6.251 1.00 96.12 122 LEU A O 1
ATOM 958 N N . GLU A 1 123 ? -2.021 2.104 -6.424 1.00 95.06 123 GLU A N 1
ATOM 959 C CA . GLU A 1 123 ? -3.444 2.448 -6.568 1.00 95.06 123 GLU A CA 1
ATOM 960 C C . GLU A 1 123 ? -3.990 3.143 -5.315 1.00 95.06 123 GLU A C 1
ATOM 962 O O . GLU A 1 123 ? -4.613 4.201 -5.394 1.00 95.06 123 GLU A O 1
ATOM 967 N N . ALA A 1 124 ? -3.697 2.613 -4.125 1.00 95.06 124 ALA A N 1
ATOM 968 C CA . ALA A 1 124 ? -4.187 3.181 -2.872 1.00 95.06 124 ALA A CA 1
ATOM 969 C C . ALA A 1 124 ? -3.592 4.566 -2.536 1.00 95.06 124 ALA A C 1
ATOM 971 O O . ALA A 1 124 ? -4.073 5.243 -1.622 1.00 95.06 124 ALA A O 1
ATOM 972 N N . ARG A 1 125 ? -2.522 5.001 -3.217 1.00 94.50 125 ARG A N 1
ATOM 973 C CA . ARG A 1 125 ? -1.985 6.373 -3.120 1.00 94.50 125 ARG A CA 1
ATOM 974 C C . ARG A 1 125 ? -2.787 7.385 -3.927 1.00 94.50 125 ARG A C 1
ATOM 976 O O . ARG A 1 125 ? -2.732 8.564 -3.591 1.00 94.50 125 ARG A O 1
ATOM 983 N N . ASP A 1 126 ? -3.517 6.929 -4.937 1.00 95.31 126 ASP A N 1
ATOM 984 C CA . ASP A 1 126 ? -4.340 7.780 -5.797 1.00 95.31 126 ASP A CA 1
ATOM 985 C C . ASP A 1 126 ? -5.729 8.041 -5.211 1.00 95.31 126 ASP A C 1
ATOM 987 O O . ASP A 1 126 ? -6.483 8.857 -5.748 1.00 95.31 126 ASP A O 1
ATOM 991 N N . LEU A 1 127 ? -6.075 7.364 -4.110 1.00 95.00 127 LEU A N 1
ATOM 992 C CA . LEU A 1 127 ? -7.332 7.597 -3.417 1.00 95.00 127 LEU A CA 1
ATOM 993 C C . LEU A 1 127 ? -7.416 9.063 -2.959 1.00 95.00 127 LEU A C 1
ATOM 995 O O . LEU A 1 127 ? -6.483 9.568 -2.325 1.00 95.00 127 LEU A O 1
ATOM 999 N N . PRO A 1 128 ? -8.530 9.755 -3.250 1.00 95.19 128 PRO A N 1
ATOM 1000 C CA . PRO A 1 128 ? -8.721 11.135 -2.828 1.00 95.19 128 PRO A CA 1
ATOM 1001 C C . PRO A 1 128 ? -8.774 11.232 -1.302 1.00 95.19 128 PRO A C 1
ATOM 1003 O O . PRO A 1 128 ? -9.259 10.326 -0.630 1.00 95.19 128 PRO A O 1
ATOM 1006 N N . THR A 1 129 ? -8.334 12.356 -0.745 1.00 93.62 129 THR A N 1
ATOM 1007 C CA . THR A 1 129 ? -8.488 12.645 0.687 1.00 93.62 129 THR A CA 1
ATOM 1008 C C . THR A 1 129 ? -9.906 13.138 0.975 1.00 93.62 129 THR A C 1
ATOM 1010 O O . THR A 1 129 ? -10.470 13.913 0.199 1.00 93.62 129 THR A O 1
ATOM 1013 N N . SER A 1 130 ? -10.494 12.687 2.082 1.00 90.94 130 SER A N 1
ATOM 1014 C CA . SER A 1 130 ? -11.794 13.165 2.550 1.00 90.94 130 SER A CA 1
ATOM 1015 C C . SER A 1 130 ? -11.696 14.608 3.045 1.00 90.94 130 SER A C 1
ATOM 1017 O O . SER A 1 130 ? -10.673 15.026 3.582 1.00 90.94 130 SER A O 1
ATOM 1019 N N . GLU A 1 131 ? -12.785 15.365 2.917 1.00 85.56 131 GLU A N 1
ATOM 1020 C CA . GLU A 1 131 ? -12.916 16.681 3.560 1.00 85.56 131 GLU A CA 1
ATOM 1021 C C . GLU A 1 131 ? -13.153 16.552 5.076 1.00 85.56 131 GLU A C 1
ATOM 1023 O O . GLU A 1 131 ? -12.949 17.511 5.817 1.00 85.56 131 GLU A O 1
ATOM 1028 N N . LYS A 1 132 ? -13.521 15.351 5.551 1.00 73.44 132 LYS A N 1
ATOM 1029 C CA . LYS A 1 132 ? -13.679 14.991 6.970 1.00 73.44 132 LYS A CA 1
ATOM 1030 C C . LYS A 1 132 ? -12.317 14.759 7.643 1.00 73.44 132 LYS A C 1
ATOM 1032 O O . LYS A 1 132 ? -12.051 13.699 8.208 1.00 73.44 132 LYS A O 1
ATOM 1037 N N . THR A 1 133 ? -11.406 15.728 7.530 1.00 63.84 133 THR A N 1
ATOM 1038 C CA . THR A 1 133 ? -10.042 15.652 8.094 1.00 63.84 133 THR A CA 1
ATOM 1039 C C . THR A 1 133 ? -10.000 15.822 9.616 1.00 63.84 133 THR A C 1
ATOM 1041 O O . THR A 1 133 ? -8.929 15.794 10.218 1.00 63.84 133 THR A O 1
ATOM 1044 N N . ASP A 1 134 ? -11.149 16.063 10.239 1.00 71.38 134 ASP A N 1
ATOM 1045 C CA . ASP A 1 134 ? -11.328 16.236 11.678 1.00 71.38 134 ASP A CA 1
ATOM 1046 C C . ASP A 1 134 ? -11.284 14.909 12.452 1.00 71.38 134 ASP A C 1
ATOM 1048 O O . ASP A 1 134 ? -11.032 14.904 13.658 1.00 71.38 134 ASP A O 1
ATOM 1052 N N . LEU A 1 135 ? -11.446 13.771 11.770 1.00 84.25 135 LEU A N 1
ATOM 1053 C CA . LEU A 1 135 ? -11.312 12.453 12.385 1.00 84.25 135 LEU A CA 1
ATOM 1054 C C . LEU A 1 135 ? -9.836 12.095 12.609 1.00 84.25 135 LEU A C 1
ATOM 1056 O O . LEU A 1 135 ? -9.141 11.550 11.751 1.00 84.25 135 LEU A O 1
ATOM 1060 N N . VAL A 1 136 ? -9.346 12.389 13.811 1.00 89.06 136 VAL A N 1
ATOM 1061 C CA . VAL A 1 136 ? -7.982 12.056 14.230 1.00 89.06 136 VAL A CA 1
ATOM 1062 C C . VAL A 1 136 ? -7.981 10.719 14.954 1.00 89.06 136 VAL A C 1
ATOM 1064 O O . VAL A 1 136 ? -8.561 10.606 16.027 1.00 89.06 136 VAL A O 1
ATOM 1067 N N . TYR A 1 137 ? -7.260 9.725 14.441 1.00 92.69 137 TYR A N 1
ATOM 1068 C CA . TYR A 1 137 ? -7.068 8.456 15.146 1.00 92.69 137 TYR A CA 1
ATOM 1069 C C . TYR A 1 137 ? -5.764 8.448 15.940 1.00 92.69 137 TYR A C 1
ATOM 1071 O O . TYR A 1 137 ? -4.730 8.973 15.515 1.00 92.69 137 TYR A O 1
ATOM 1079 N N . LYS A 1 138 ? -5.812 7.826 17.116 1.00 94.12 138 LYS A N 1
ATOM 1080 C CA . LYS A 1 138 ? -4.667 7.570 17.983 1.00 94.12 138 LYS A CA 1
ATOM 1081 C C . LYS A 1 138 ? -4.335 6.087 17.935 1.00 94.12 138 LYS A C 1
ATOM 1083 O O . LYS A 1 138 ? -5.197 5.251 18.181 1.00 94.12 138 LYS A O 1
ATOM 1088 N N . ILE A 1 139 ? -3.058 5.787 17.721 1.00 95.56 139 ILE A N 1
ATOM 1089 C CA . ILE A 1 139 ? -2.513 4.445 17.912 1.00 95.56 139 ILE A CA 1
ATOM 1090 C C . ILE A 1 139 ? -1.875 4.386 19.300 1.00 95.56 139 ILE A C 1
ATOM 1092 O O . ILE A 1 139 ? -1.047 5.228 19.659 1.00 95.56 139 ILE A O 1
ATOM 1096 N N . SER A 1 140 ? -2.258 3.396 20.096 1.00 95.69 140 SER A N 1
ATOM 1097 C CA . SER A 1 140 ? -1.630 3.114 21.387 1.00 95.69 140 SER A CA 1
ATOM 1098 C C . SER A 1 140 ? -1.348 1.634 21.552 1.00 95.69 140 SER A C 1
ATOM 1100 O O . SER A 1 140 ? -2.081 0.799 21.035 1.00 95.69 140 SER A O 1
ATOM 1102 N N . ARG A 1 141 ? -0.293 1.297 22.302 1.00 95.06 141 ARG A N 1
ATOM 1103 C CA . ARG A 1 141 ? -0.093 -0.085 22.750 1.00 95.06 141 ARG A CA 1
ATOM 1104 C C . ARG A 1 141 ? -1.291 -0.517 23.584 1.00 95.06 141 ARG A C 1
ATOM 1106 O O . ARG A 1 141 ? -1.730 0.229 24.457 1.00 95.06 141 ARG A O 1
ATOM 1113 N N . HIS A 1 142 ? -1.766 -1.725 23.331 1.00 93.62 142 HIS A N 1
ATOM 1114 C CA . HIS A 1 142 ? -2.914 -2.299 24.003 1.00 93.62 142 HIS A CA 1
ATOM 1115 C C . HIS A 1 142 ? -2.501 -3.620 24.641 1.00 93.62 142 HIS A C 1
ATOM 1117 O O . HIS A 1 142 ? -2.065 -4.534 23.953 1.00 93.62 142 HIS A O 1
ATOM 1123 N N . SER A 1 143 ? -2.581 -3.698 25.966 1.00 90.38 143 SER A N 1
ATOM 1124 C CA . SER A 1 143 ? -2.196 -4.892 26.728 1.00 90.38 143 SER A CA 1
ATOM 1125 C C . SER A 1 143 ? -3.388 -5.650 27.300 1.00 90.38 143 SER A C 1
ATOM 1127 O O . SER A 1 143 ? -3.190 -6.708 27.886 1.00 90.38 143 SER A O 1
ATOM 1129 N N . ALA A 1 144 ? -4.599 -5.096 27.197 1.00 88.44 144 ALA A N 1
ATOM 1130 C CA . ALA A 1 144 ? -5.796 -5.801 27.628 1.00 88.44 144 ALA A CA 1
ATOM 1131 C C . ALA A 1 144 ? -6.129 -6.916 26.633 1.00 88.44 144 ALA A C 1
ATOM 1133 O O . ALA A 1 144 ? -5.710 -6.876 25.469 1.00 88.44 144 ALA A O 1
ATOM 1134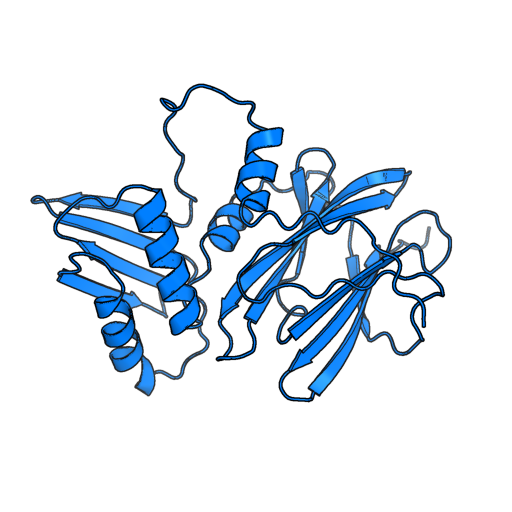 N N . GLU A 1 145 ? -6.838 -7.931 27.118 1.00 86.44 145 GLU A N 1
ATOM 1135 C CA . GLU A 1 145 ? -7.351 -8.979 26.247 1.00 86.44 145 GLU A CA 1
ATOM 1136 C C . GLU A 1 145 ? -8.415 -8.414 25.301 1.00 86.44 145 GLU A C 1
ATOM 1138 O O . GLU A 1 145 ? -9.162 -7.514 25.703 1.00 86.44 145 GLU A O 1
ATOM 1143 N N . PRO A 1 146 ? -8.496 -8.921 24.058 1.00 81.94 146 PRO A N 1
ATOM 1144 C CA . PRO A 1 146 ? -9.540 -8.520 23.128 1.00 81.94 146 PRO A CA 1
ATOM 1145 C C . PRO A 1 146 ? -10.920 -8.805 23.735 1.00 81.94 146 PRO A C 1
ATOM 1147 O O . PRO A 1 146 ? -11.065 -9.785 24.477 1.00 81.94 146 PRO A O 1
ATOM 1150 N N . PRO A 1 147 ? -11.941 -7.987 23.434 1.00 85.94 147 PRO A N 1
ATOM 1151 C CA . PRO A 1 147 ? -13.287 -8.254 23.916 1.00 85.94 147 PRO A CA 1
ATOM 1152 C C . PRO A 1 147 ? -13.771 -9.625 23.427 1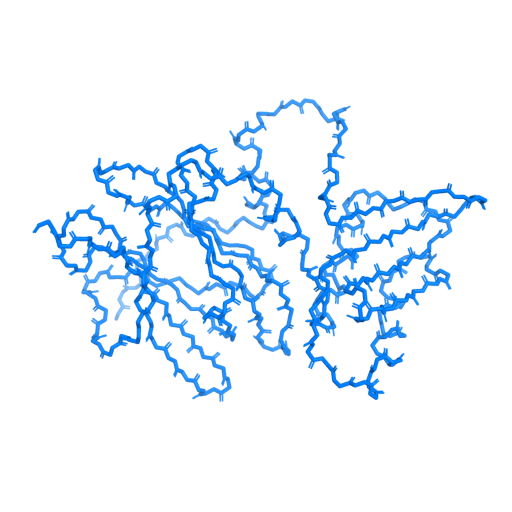.00 85.94 147 PRO A C 1
ATOM 1154 O O . PRO A 1 147 ? -13.407 -10.098 22.345 1.00 85.94 147 PRO A O 1
ATOM 1157 N N . GLU A 1 148 ? -14.599 -10.277 24.243 1.00 86.00 148 GLU A N 1
ATOM 1158 C CA . GLU A 1 148 ? -15.219 -11.547 23.872 1.00 86.00 148 GLU A CA 1
ATOM 1159 C C . GLU A 1 148 ? -16.035 -11.361 22.583 1.00 86.00 148 GLU A C 1
ATOM 1161 O O . GLU A 1 148 ? -16.899 -10.490 22.511 1.00 86.00 148 GLU A O 1
ATOM 1166 N N . GLY A 1 149 ? -15.738 -12.170 21.563 1.00 84.50 149 GLY A N 1
ATOM 1167 C CA . GLY A 1 149 ? -16.375 -12.072 20.247 1.00 84.50 149 GLY A CA 1
ATOM 1168 C C . GLY A 1 149 ? -15.592 -11.283 19.195 1.00 84.50 149 GLY A C 1
ATOM 1169 O O . GLY A 1 149 ? -16.041 -11.243 18.056 1.00 84.50 149 GLY A O 1
ATOM 1170 N N . ALA A 1 150 ? -14.422 -10.717 19.520 1.00 89.50 150 ALA A N 1
ATOM 1171 C CA . ALA A 1 150 ? -13.547 -10.119 18.510 1.00 89.50 150 ALA A CA 1
ATOM 1172 C C . ALA A 1 150 ? -13.120 -11.164 17.461 1.00 89.50 150 ALA A C 1
ATOM 1174 O O . ALA A 1 150 ? -12.439 -12.146 17.778 1.00 89.50 150 ALA A O 1
ATOM 1175 N N . GLU A 1 151 ? -13.510 -10.947 16.204 1.00 92.75 151 GLU A N 1
ATOM 1176 C CA . GLU A 1 151 ? -13.127 -11.805 15.085 1.00 92.75 151 GLU A CA 1
ATOM 1177 C C . GLU A 1 151 ? -11.787 -11.347 14.506 1.00 92.75 151 GLU A C 1
ATOM 1179 O O . GLU A 1 151 ? -11.670 -10.273 13.919 1.00 92.75 151 GLU A O 1
ATOM 1184 N N . TRP A 1 152 ? -10.762 -12.178 14.691 1.00 94.31 152 TRP A N 1
ATOM 1185 C CA . TRP A 1 152 ? -9.415 -11.906 14.205 1.00 94.31 152 TRP A CA 1
ATOM 1186 C C . TRP A 1 152 ? -9.210 -12.433 12.792 1.00 94.31 152 TRP A C 1
ATOM 1188 O O . TRP A 1 152 ? -9.428 -13.614 12.511 1.00 94.31 152 TRP A O 1
ATOM 1198 N N . ILE A 1 153 ? -8.702 -11.568 11.922 1.00 94.81 153 ILE A N 1
ATOM 1199 C CA . ILE A 1 153 ? -8.384 -11.882 10.533 1.00 94.81 153 ILE A CA 1
ATOM 1200 C C . ILE A 1 153 ? -6.884 -11.716 10.332 1.00 94.81 153 ILE A C 1
ATOM 1202 O O . ILE A 1 153 ? -6.314 -10.669 10.628 1.00 94.81 153 ILE A O 1
ATOM 1206 N N . THR A 1 154 ? -6.236 -12.758 9.813 1.00 94.94 154 THR A N 1
ATOM 1207 C CA . THR A 1 154 ? -4.827 -12.680 9.407 1.00 94.94 154 THR A CA 1
ATOM 1208 C C . THR A 1 154 ? -4.733 -12.042 8.032 1.00 94.94 154 THR A C 1
ATOM 1210 O O . THR A 1 154 ? -5.354 -12.534 7.091 1.00 94.94 154 THR A O 1
ATOM 1213 N N . ILE A 1 155 ? -3.942 -10.978 7.910 1.00 93.94 155 ILE A N 1
ATOM 1214 C CA . ILE A 1 155 ? -3.773 -10.285 6.633 1.00 93.94 155 ILE A CA 1
ATOM 1215 C C . ILE A 1 155 ? -2.740 -11.033 5.783 1.00 93.94 155 ILE A C 1
ATOM 1217 O O . ILE A 1 155 ? -1.615 -11.250 6.249 1.00 93.94 155 ILE A O 1
ATOM 1221 N N . PRO A 1 156 ? -3.083 -11.443 4.548 1.00 90.69 156 PRO A N 1
ATOM 1222 C CA . PRO A 1 156 ? -2.132 -12.113 3.676 1.00 90.69 156 PRO A CA 1
ATOM 1223 C C . PRO A 1 156 ? -0.986 -11.181 3.269 1.00 90.69 156 PRO A C 1
ATOM 1225 O O . PRO A 1 156 ? -1.161 -9.991 3.027 1.00 90.69 156 PRO A O 1
ATOM 1228 N N . LYS A 1 157 ? 0.211 -11.752 3.127 1.00 87.88 157 LYS A N 1
ATOM 1229 C CA . LYS A 1 157 ? 1.463 -11.007 2.923 1.00 87.88 157 LYS A CA 1
ATOM 1230 C C . LYS A 1 157 ? 1.478 -10.066 1.710 1.00 87.88 157 LYS A C 1
ATOM 1232 O O . LYS A 1 157 ? 2.169 -9.044 1.732 1.00 87.88 157 LYS A O 1
ATOM 1237 N N . ALA A 1 158 ? 0.821 -10.470 0.632 1.00 86.94 158 ALA A N 1
ATOM 1238 C CA . ALA A 1 158 ? 0.900 -9.829 -0.678 1.00 86.94 158 ALA A CA 1
ATOM 1239 C C . ALA A 1 158 ? -0.486 -9.498 -1.243 1.00 86.94 158 ALA A C 1
ATOM 1241 O O . ALA A 1 158 ? -0.604 -9.217 -2.430 1.00 86.94 158 ALA A O 1
ATOM 1242 N N . GLU A 1 159 ? -1.521 -9.538 -0.404 1.00 89.19 159 GLU A N 1
ATOM 1243 C CA . GLU A 1 159 ? -2.889 -9.234 -0.810 1.00 89.19 159 GLU A CA 1
ATOM 1244 C C . GLU A 1 159 ? -3.425 -8.099 0.051 1.00 89.19 159 GLU A C 1
ATOM 1246 O O . GLU A 1 159 ? -3.086 -7.970 1.229 1.00 89.19 159 GLU A O 1
ATOM 1251 N N . GLY A 1 160 ? -4.247 -7.255 -0.565 1.00 89.62 160 GLY A N 1
ATOM 1252 C CA . GLY A 1 160 ? -5.016 -6.272 0.174 1.00 89.62 160 GLY A CA 1
ATOM 1253 C C . GLY A 1 160 ? -6.127 -6.935 0.981 1.00 89.62 160 GLY A C 1
ATOM 1254 O O . GLY A 1 160 ? -6.620 -8.008 0.639 1.00 89.62 160 GLY A O 1
ATOM 1255 N N . PHE A 1 161 ? -6.533 -6.261 2.042 1.00 92.94 161 PHE A N 1
ATOM 1256 C CA . PHE A 1 161 ? -7.694 -6.587 2.843 1.00 92.94 161 PHE A CA 1
ATOM 1257 C C . PHE A 1 161 ? -8.517 -5.326 3.041 1.00 92.94 161 PHE A C 1
ATOM 1259 O O . PHE A 1 161 ? -7.973 -4.247 3.290 1.00 92.94 161 PHE A O 1
ATOM 1266 N N . ASP A 1 162 ? -9.828 -5.475 2.987 1.00 94.50 162 ASP A N 1
ATOM 1267 C CA . ASP A 1 162 ? -10.743 -4.413 3.334 1.00 94.50 162 ASP A CA 1
ATOM 1268 C C . ASP A 1 162 ? -11.973 -4.965 4.052 1.00 94.50 162 ASP A C 1
ATOM 1270 O O . ASP A 1 162 ? -12.361 -6.120 3.876 1.00 94.50 162 ASP A O 1
ATOM 1274 N N . THR A 1 163 ? -12.556 -4.136 4.908 1.00 93.44 163 THR A N 1
ATOM 1275 C CA . THR A 1 163 ? -13.790 -4.449 5.632 1.00 93.44 163 THR A CA 1
ATOM 1276 C C . THR A 1 163 ? -14.508 -3.160 6.000 1.00 93.44 163 THR A C 1
ATOM 1278 O O . THR A 1 163 ? -13.890 -2.096 6.074 1.00 93.44 163 THR A O 1
ATOM 1281 N N . GLU A 1 164 ? -15.812 -3.235 6.239 1.00 94.31 164 GLU A N 1
ATOM 1282 C CA . GLU A 1 164 ? -16.573 -2.106 6.775 1.00 94.31 164 GLU A CA 1
ATOM 1283 C C . GLU A 1 164 ? -16.149 -1.774 8.213 1.00 94.31 164 GLU A C 1
ATOM 1285 O O . GLU A 1 164 ? -15.695 -2.647 8.955 1.00 94.31 164 GLU A O 1
ATOM 1290 N N . ILE A 1 165 ? -16.313 -0.504 8.588 1.00 93.62 165 ILE A N 1
ATOM 1291 C CA . ILE A 1 165 ? -16.169 -0.002 9.959 1.00 93.62 165 ILE A CA 1
ATOM 1292 C C . ILE A 1 165 ? -17.253 1.047 10.242 1.00 93.62 165 ILE A C 1
ATOM 1294 O O . ILE A 1 165 ? -17.626 1.831 9.365 1.00 93.62 165 ILE A O 1
ATOM 1298 N N . SER A 1 166 ? -17.764 1.084 11.465 1.00 91.25 166 SER A N 1
ATOM 1299 C CA . SER A 1 166 ? -18.660 2.128 11.960 1.00 91.25 166 SER A CA 1
ATOM 1300 C C . SER A 1 166 ? -17.843 3.316 12.487 1.00 91.25 166 SER A C 1
ATOM 1302 O O . SER A 1 166 ? -17.093 3.206 13.454 1.00 91.25 166 SER A O 1
ATOM 1304 N N . LEU A 1 167 ? -17.979 4.461 11.821 1.00 87.19 167 LEU A N 1
ATOM 1305 C CA . LEU A 1 167 ? -17.400 5.757 12.182 1.00 87.19 167 LEU A CA 1
ATOM 1306 C C . LEU A 1 167 ? -18.377 6.547 13.085 1.00 87.19 167 LEU A C 1
ATOM 1308 O O . LEU A 1 167 ? -19.550 6.169 13.194 1.00 87.19 167 LEU A O 1
ATOM 1312 N N . PRO A 1 168 ? -17.957 7.680 13.691 1.00 85.50 168 PRO A N 1
ATOM 1313 C CA . PRO A 1 168 ? -18.829 8.491 14.539 1.00 85.50 168 PRO A CA 1
ATOM 1314 C C . PRO A 1 168 ? -20.155 8.859 13.891 1.00 85.50 168 PRO A C 1
ATOM 1316 O O . PRO A 1 168 ? -20.255 9.017 12.673 1.00 85.50 168 PRO A O 1
ATOM 1319 N N . ALA A 1 169 ? -21.167 9.052 14.738 1.00 83.38 169 ALA A N 1
ATOM 1320 C CA . ALA A 1 169 ? -22.545 9.296 14.317 1.00 83.38 169 ALA A CA 1
ATOM 1321 C C . ALA A 1 169 ? -23.128 8.163 13.444 1.00 83.38 169 ALA A C 1
ATOM 1323 O O . ALA A 1 169 ? -24.043 8.404 12.656 1.00 83.38 169 ALA A O 1
ATOM 1324 N N . ASN A 1 170 ? -22.626 6.931 13.612 1.00 80.44 170 ASN A N 1
ATOM 1325 C CA . ASN A 1 170 ? -23.038 5.734 12.872 1.00 80.44 170 ASN A CA 1
ATOM 1326 C C . ASN A 1 170 ? -22.849 5.853 11.352 1.00 80.44 170 ASN A C 1
ATOM 1328 O O . ASN A 1 170 ? -23.602 5.265 10.572 1.00 80.44 170 ASN A O 1
ATOM 1332 N N . ILE A 1 171 ? -21.854 6.628 10.918 1.00 85.50 171 ILE A N 1
ATOM 1333 C CA . ILE A 1 171 ? -21.485 6.713 9.506 1.00 85.50 171 ILE A CA 1
ATOM 1334 C C . ILE A 1 171 ? -20.751 5.425 9.132 1.00 85.50 171 ILE A C 1
ATOM 1336 O O . ILE A 1 171 ? -19.842 4.997 9.836 1.00 85.50 171 ILE A O 1
ATOM 1340 N N . LYS A 1 172 ? -21.113 4.804 8.009 1.00 91.06 172 LYS A N 1
ATOM 1341 C CA . LYS A 1 172 ? -20.360 3.658 7.491 1.00 91.06 172 LYS A CA 1
ATOM 1342 C C . LYS A 1 172 ? -19.087 4.135 6.798 1.00 91.06 172 LYS A C 1
ATOM 1344 O O . LYS A 1 172 ? -19.115 5.057 5.989 1.00 91.06 172 LYS A O 1
ATOM 1349 N N . GLY A 1 173 ? -17.971 3.516 7.144 1.00 93.19 173 GLY A N 1
ATOM 1350 C CA . GLY A 1 173 ? -16.681 3.682 6.493 1.00 93.19 173 GLY A CA 1
ATOM 1351 C C . GLY A 1 173 ? -16.085 2.327 6.144 1.00 93.19 173 GLY A C 1
ATOM 1352 O O . GLY A 1 173 ? -16.726 1.284 6.295 1.00 93.19 173 GLY A O 1
ATOM 1353 N N . ARG A 1 174 ? -14.838 2.338 5.681 1.00 95.38 174 ARG A N 1
ATOM 1354 C CA . ARG A 1 174 ? -14.091 1.117 5.366 1.00 95.38 174 ARG A CA 1
ATOM 1355 C C . ARG A 1 174 ? -12.670 1.196 5.881 1.00 95.38 174 ARG A C 1
ATOM 1357 O O . ARG A 1 174 ? -12.031 2.238 5.811 1.00 95.38 174 ARG A O 1
ATOM 1364 N N . ILE A 1 175 ? -12.154 0.076 6.346 1.00 95.31 175 ILE A N 1
ATOM 1365 C CA . ILE A 1 175 ? -10.727 -0.129 6.540 1.00 95.31 175 ILE A CA 1
ATOM 1366 C C . ILE A 1 175 ? -10.161 -0.672 5.235 1.00 95.31 175 ILE A C 1
ATOM 1368 O O . ILE A 1 175 ? -10.734 -1.589 4.658 1.00 95.31 175 ILE A O 1
ATOM 1372 N N . LEU A 1 176 ? -9.029 -0.130 4.798 1.00 96.69 176 LEU A N 1
ATOM 1373 C CA . LEU A 1 176 ? -8.242 -0.647 3.686 1.00 96.69 176 LEU A CA 1
ATOM 1374 C C . LEU A 1 176 ? -6.805 -0.870 4.158 1.00 96.69 176 LEU A C 1
ATOM 1376 O O . LEU A 1 176 ? -6.112 0.071 4.545 1.00 96.69 176 LEU A O 1
ATOM 1380 N N . ILE A 1 177 ? -6.353 -2.115 4.093 1.00 96.25 177 ILE A N 1
ATOM 1381 C CA . ILE A 1 177 ? -4.993 -2.537 4.416 1.00 96.25 177 ILE A CA 1
ATOM 1382 C C . ILE A 1 177 ? -4.392 -3.101 3.142 1.00 96.25 177 ILE A C 1
ATOM 1384 O O . ILE A 1 177 ? -4.880 -4.097 2.621 1.00 96.25 177 ILE A O 1
ATOM 1388 N N . VAL A 1 178 ? -3.329 -2.494 2.630 1.00 95.81 178 VAL A N 1
ATOM 1389 C CA . VAL A 1 178 ? -2.633 -3.020 1.447 1.00 95.81 178 VAL A CA 1
ATOM 1390 C C . VAL A 1 178 ? -1.159 -3.222 1.748 1.00 95.81 178 VAL A C 1
ATOM 1392 O O . VAL A 1 178 ? -0.583 -2.458 2.527 1.00 95.81 178 VAL A O 1
ATOM 1395 N N . PRO A 1 179 ? -0.515 -4.248 1.171 1.00 93.94 179 PRO A N 1
ATOM 1396 C CA . PRO A 1 179 ? 0.914 -4.430 1.340 1.00 93.94 179 PRO A CA 1
ATOM 1397 C C . PRO A 1 179 ? 1.630 -3.238 0.701 1.00 93.94 179 PRO A C 1
ATOM 1399 O O . PRO A 1 179 ? 1.443 -2.936 -0.474 1.00 93.94 179 PRO A O 1
ATOM 1402 N N . SER A 1 180 ? 2.450 -2.532 1.477 1.00 92.56 180 SER A N 1
ATOM 1403 C CA . SER A 1 180 ? 3.219 -1.404 0.967 1.00 92.56 180 SER A CA 1
ATOM 1404 C C . SER A 1 180 ? 4.473 -1.903 0.267 1.00 92.56 180 SER A C 1
ATOM 1406 O O . SER A 1 180 ? 4.681 -1.593 -0.894 1.00 92.56 180 SER A O 1
ATOM 1408 N N . THR A 1 181 ? 5.294 -2.701 0.952 1.00 90.12 181 THR A N 1
ATOM 1409 C CA . THR A 1 181 ? 6.534 -3.292 0.431 1.00 90.12 181 THR A CA 1
ATOM 1410 C C . THR A 1 181 ? 6.830 -4.614 1.132 1.00 90.12 181 THR A C 1
ATOM 1412 O O . THR A 1 181 ? 6.447 -4.816 2.288 1.00 90.12 181 THR A O 1
ATOM 1415 N N . ALA A 1 182 ? 7.537 -5.530 0.463 1.00 86.56 182 ALA A N 1
ATOM 1416 C CA . ALA A 1 182 ? 8.053 -6.717 1.139 1.00 86.56 182 ALA A CA 1
ATOM 1417 C C . ALA A 1 182 ? 9.092 -6.320 2.207 1.00 86.56 182 ALA A C 1
ATOM 1419 O O . ALA A 1 182 ? 9.860 -5.377 2.029 1.00 86.56 182 ALA A O 1
ATOM 1420 N N . MET A 1 183 ? 9.129 -7.028 3.334 1.00 79.88 183 MET A N 1
ATOM 1421 C CA . MET A 1 183 ? 10.150 -6.811 4.365 1.00 79.88 183 MET A CA 1
ATOM 1422 C C . MET A 1 183 ? 1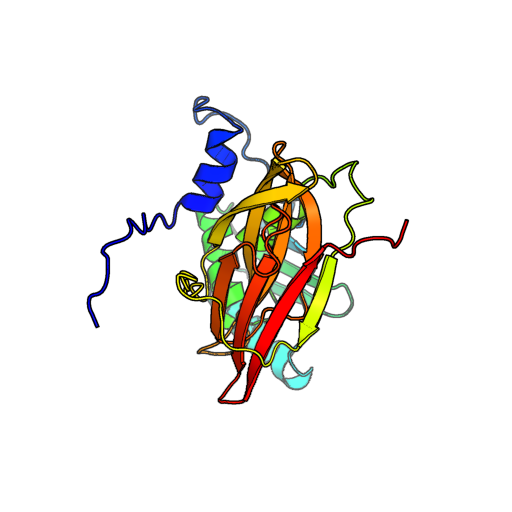1.168 -7.953 4.389 1.00 79.88 183 MET A C 1
ATOM 1424 O O . MET A 1 183 ? 12.368 -7.702 4.438 1.00 79.88 183 MET A O 1
ATOM 1428 N N . CYS A 1 184 ? 10.701 -9.201 4.349 1.00 80.56 184 CYS A N 1
ATOM 1429 C CA . CYS A 1 184 ? 11.548 -10.392 4.269 1.00 80.56 184 CYS A CA 1
ATOM 1430 C C . CYS A 1 184 ? 10.788 -11.543 3.585 1.00 80.56 184 CYS A C 1
ATOM 1432 O O . CYS A 1 184 ? 9.701 -11.342 3.035 1.00 80.56 184 CYS A O 1
ATOM 1434 N N . MET A 1 185 ? 11.321 -12.771 3.621 1.00 77.62 185 MET A N 1
ATOM 1435 C CA . MET A 1 185 ? 10.621 -13.947 3.078 1.00 77.62 185 MET A CA 1
ATOM 1436 C C . MET A 1 185 ? 9.260 -14.192 3.747 1.00 77.62 185 MET A C 1
ATOM 1438 O O . MET A 1 185 ? 8.326 -14.598 3.060 1.00 77.62 185 MET A O 1
ATOM 1442 N N . CYS A 1 186 ? 9.107 -13.854 5.030 1.00 79.12 186 CYS A N 1
ATOM 1443 C CA . CYS A 1 186 ? 7.884 -14.116 5.795 1.00 79.12 186 CYS A CA 1
ATOM 1444 C C . CYS A 1 186 ? 7.026 -12.868 6.054 1.00 79.12 186 CYS A C 1
ATOM 1446 O O . CYS A 1 186 ? 5.837 -13.008 6.303 1.00 79.12 186 CYS A O 1
ATOM 1448 N N . HIS A 1 187 ? 7.588 -11.658 5.967 1.00 85.44 187 HIS A N 1
ATOM 1449 C CA . HIS A 1 187 ? 6.926 -10.427 6.417 1.00 85.44 187 HIS A CA 1
ATOM 1450 C C . HIS A 1 187 ? 6.791 -9.379 5.314 1.00 85.44 187 HIS A C 1
ATOM 1452 O O . HIS A 1 187 ? 7.624 -9.295 4.403 1.00 85.44 187 HIS A O 1
ATOM 1458 N N . SER A 1 188 ? 5.773 -8.536 5.460 1.00 90.12 188 SER A N 1
ATOM 1459 C CA . SER A 1 188 ? 5.552 -7.331 4.660 1.00 90.12 188 SER A CA 1
ATOM 1460 C C . SER A 1 188 ? 5.381 -6.119 5.570 1.00 90.12 188 SER A C 1
ATOM 1462 O O . SER A 1 188 ? 5.141 -6.241 6.772 1.00 90.12 188 SER A O 1
ATOM 1464 N N . ARG A 1 189 ? 5.528 -4.933 4.988 1.00 92.44 189 ARG A N 1
ATOM 1465 C CA . ARG A 1 189 ? 4.941 -3.707 5.524 1.00 92.44 189 ARG A CA 1
ATOM 1466 C C . ARG A 1 189 ? 3.590 -3.496 4.866 1.00 92.44 189 ARG A C 1
ATOM 1468 O O . ARG A 1 189 ? 3.419 -3.862 3.704 1.00 92.44 189 ARG A O 1
ATOM 1475 N N . TYR A 1 190 ? 2.670 -2.891 5.595 1.00 94.94 190 TYR A N 1
ATOM 1476 C CA . TYR A 1 190 ? 1.335 -2.578 5.119 1.00 94.94 190 TYR A CA 1
ATOM 1477 C C . TYR A 1 190 ? 1.052 -1.101 5.350 1.00 94.94 190 TYR A C 1
ATOM 1479 O O . TYR A 1 190 ? 1.522 -0.500 6.316 1.00 94.94 190 TYR A O 1
ATOM 1487 N N . SER A 1 191 ? 0.268 -0.527 4.454 1.00 94.38 191 SER A N 1
ATOM 1488 C CA . SER A 1 191 ? -0.319 0.789 4.626 1.00 94.38 191 SER A CA 1
ATOM 1489 C C . SER A 1 191 ? -1.772 0.616 5.047 1.00 94.38 191 SER A C 1
ATOM 1491 O O . SER A 1 191 ? -2.562 -0.078 4.403 1.00 94.38 191 SER A O 1
ATOM 1493 N N . PHE A 1 192 ? -2.105 1.234 6.170 1.00 95.25 192 PHE A N 1
ATOM 1494 C CA . PHE A 1 192 ? -3.420 1.199 6.779 1.00 95.25 192 PHE A CA 1
ATOM 1495 C C . PHE A 1 192 ? -4.156 2.480 6.413 1.00 95.25 192 PHE A C 1
ATOM 1497 O O . PHE A 1 192 ? -3.603 3.570 6.557 1.00 95.25 192 PHE A O 1
ATOM 1504 N N . ARG A 1 193 ? -5.396 2.374 5.946 1.00 95.62 193 ARG A N 1
ATOM 1505 C CA . ARG A 1 193 ? -6.265 3.512 5.641 1.00 95.62 193 ARG A CA 1
ATOM 1506 C C . ARG A 1 193 ? -7.651 3.278 6.220 1.00 95.62 193 ARG A C 1
ATOM 1508 O O . ARG A 1 193 ? -8.134 2.150 6.244 1.00 95.62 193 ARG A O 1
ATOM 1515 N N . ILE A 1 194 ? -8.289 4.359 6.642 1.00 95.19 194 ILE A N 1
ATOM 1516 C CA . ILE A 1 194 ? -9.726 4.411 6.906 1.00 95.19 194 ILE A CA 1
ATOM 1517 C C . ILE A 1 194 ? -10.330 5.320 5.844 1.00 95.19 194 ILE A C 1
ATOM 1519 O O . ILE A 1 194 ? -9.844 6.433 5.627 1.00 95.19 194 ILE A O 1
ATOM 1523 N N . LEU A 1 195 ? -11.351 4.819 5.163 1.00 95.06 195 LEU A N 1
ATOM 1524 C CA . LEU A 1 195 ? -12.076 5.484 4.095 1.00 95.06 195 LEU A CA 1
ATOM 1525 C C . LEU A 1 195 ? -13.479 5.867 4.580 1.00 95.06 195 LEU A C 1
ATOM 1527 O O . LEU A 1 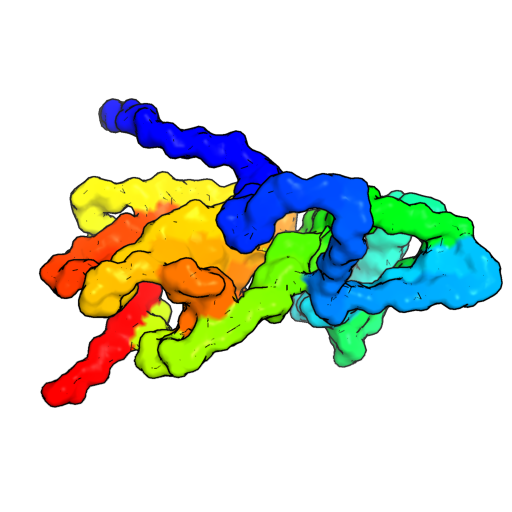195 ? -14.083 5.138 5.372 1.00 95.06 195 LEU A O 1
ATOM 1531 N N . ASP A 1 196 ? -14.007 6.984 4.089 1.00 92.56 196 ASP A N 1
ATOM 1532 C CA . ASP A 1 196 ? -15.429 7.304 4.232 1.00 92.56 196 ASP A CA 1
ATOM 1533 C C . ASP A 1 196 ? -16.299 6.470 3.270 1.00 92.56 196 ASP A C 1
ATOM 1535 O O . ASP A 1 196 ? -15.803 5.675 2.468 1.00 92.56 196 ASP A O 1
ATOM 1539 N N . GLN A 1 197 ? -17.621 6.632 3.366 1.00 91.75 197 GLN A N 1
ATOM 1540 C CA . GLN A 1 197 ? -18.600 5.968 2.494 1.00 91.75 197 GLN A CA 1
ATOM 1541 C C . GLN A 1 197 ? -18.413 6.307 1.002 1.00 91.75 197 GLN A C 1
ATOM 1543 O O . GLN A 1 197 ? -18.857 5.550 0.143 1.00 91.75 197 GLN A O 1
ATOM 1548 N N . GLU A 1 198 ? -17.758 7.427 0.682 1.00 92.19 198 GLU A N 1
ATOM 1549 C CA . GLU A 1 198 ? -17.421 7.835 -0.682 1.00 92.19 198 GLU A CA 1
ATOM 1550 C C . GLU A 1 198 ? -16.077 7.253 -1.167 1.00 92.19 198 GLU A C 1
ATOM 1552 O O . GLU A 1 198 ? -15.654 7.528 -2.292 1.00 92.19 198 GLU A O 1
ATOM 1557 N N . GLY A 1 199 ? -15.392 6.454 -0.340 1.00 93.19 199 GLY A N 1
ATOM 1558 C CA . GLY A 1 199 ? -14.099 5.847 -0.654 1.00 93.19 199 GLY A CA 1
ATOM 1559 C C . GLY A 1 199 ? -12.909 6.803 -0.532 1.00 93.19 199 GLY A C 1
ATOM 1560 O O . GLY A 1 199 ? -11.818 6.483 -1.010 1.00 93.19 199 GLY A O 1
ATOM 1561 N N . LYS A 1 200 ? -13.085 7.973 0.093 1.00 94.94 200 LYS A N 1
ATOM 1562 C CA . LYS A 1 200 ? -12.014 8.953 0.304 1.00 94.94 200 LYS A CA 1
ATOM 1563 C C . LYS A 1 200 ? -11.273 8.675 1.608 1.00 94.94 200 LYS A C 1
ATOM 1565 O O . LYS A 1 200 ? -11.874 8.315 2.616 1.00 94.94 200 LYS A O 1
ATOM 1570 N N . VAL A 1 201 ? -9.961 8.888 1.617 1.00 94.69 201 VAL A N 1
ATOM 1571 C CA . VAL A 1 201 ? -9.089 8.650 2.773 1.00 94.69 201 VAL A CA 1
ATOM 1572 C C . VAL A 1 201 ? -9.373 9.668 3.874 1.00 94.69 201 VAL A C 1
ATOM 1574 O O . VAL A 1 201 ? -9.106 10.857 3.716 1.00 94.69 201 VAL A O 1
ATOM 1577 N N . VAL A 1 202 ? -9.870 9.181 5.005 1.00 93.50 202 VAL A N 1
ATOM 1578 C CA . VAL A 1 202 ? -10.077 9.943 6.243 1.00 93.50 202 VAL A CA 1
ATOM 1579 C C . VAL A 1 202 ? -8.815 9.912 7.101 1.00 93.50 202 VAL A C 1
ATOM 1581 O O . VAL A 1 202 ? -8.377 10.933 7.626 1.00 93.50 202 VAL A O 1
ATOM 1584 N N . TRP A 1 203 ? -8.200 8.736 7.226 1.00 94.25 203 TRP A N 1
ATOM 1585 C CA . TRP A 1 203 ? -7.013 8.532 8.050 1.00 94.25 203 TRP A CA 1
ATOM 1586 C C . TRP A 1 203 ? -6.078 7.490 7.434 1.00 94.25 203 TRP A C 1
ATOM 1588 O O . TRP A 1 203 ? -6.520 6.612 6.693 1.00 94.25 203 TRP A O 1
ATOM 1598 N N . ARG A 1 204 ? -4.779 7.587 7.743 1.00 94.75 204 ARG A N 1
ATOM 1599 C CA . ARG A 1 204 ? -3.735 6.679 7.256 1.00 94.75 204 ARG A CA 1
ATOM 1600 C C . ARG A 1 204 ? -2.613 6.498 8.281 1.00 94.75 204 ARG A C 1
ATOM 1602 O O . ARG A 1 204 ? -2.170 7.479 8.877 1.00 94.75 204 ARG A O 1
ATOM 1609 N N . ASP A 1 205 ? -2.081 5.282 8.386 1.00 94.44 205 ASP A N 1
ATOM 1610 C CA . ASP A 1 205 ? -0.781 5.001 9.008 1.00 94.44 205 ASP A CA 1
ATOM 1611 C C . ASP A 1 205 ? -0.019 3.915 8.233 1.00 94.44 205 ASP A C 1
ATOM 1613 O O . ASP A 1 205 ? -0.572 2.880 7.879 1.00 94.44 205 ASP A O 1
ATOM 1617 N N . ASP A 1 206 ? 1.272 4.151 7.988 1.00 91.06 206 ASP A N 1
ATOM 1618 C CA . ASP A 1 206 ? 2.156 3.223 7.259 1.00 91.06 206 ASP A CA 1
ATOM 1619 C C . ASP A 1 206 ? 3.294 2.678 8.135 1.00 91.06 206 ASP A C 1
ATOM 1621 O O . ASP A 1 206 ? 4.309 2.192 7.631 1.00 91.06 206 ASP A O 1
ATOM 1625 N N . ARG A 1 207 ? 3.210 2.876 9.454 1.00 88.06 207 ARG A N 1
ATOM 1626 C CA . ARG A 1 207 ? 4.336 2.653 10.368 1.00 88.06 207 ARG A CA 1
ATOM 1627 C C . ARG A 1 207 ? 4.105 1.462 11.266 1.00 88.06 207 ARG A C 1
ATOM 1629 O O . ARG A 1 207 ? 5.048 0.721 11.526 1.00 88.06 207 ARG A O 1
ATOM 1636 N N . GLU A 1 208 ? 2.886 1.297 11.762 1.00 89.25 208 GLU A N 1
ATOM 1637 C CA . GLU A 1 208 ? 2.602 0.303 12.790 1.00 89.25 208 GLU A CA 1
ATOM 1638 C C . GLU A 1 208 ? 2.259 -1.072 12.208 1.00 89.25 208 GLU A C 1
ATOM 1640 O O . GLU A 1 208 ? 2.485 -2.089 12.865 1.00 89.25 208 GLU A O 1
ATOM 1645 N N . ALA A 1 209 ? 1.781 -1.137 10.966 1.00 90.62 209 ALA A N 1
ATOM 1646 C CA . ALA A 1 209 ? 1.420 -2.388 10.313 1.00 90.62 209 ALA A CA 1
ATOM 1647 C C . ALA A 1 209 ? 2.621 -2.990 9.561 1.00 90.62 209 ALA A C 1
ATOM 1649 O O . ALA A 1 209 ? 2.897 -2.670 8.406 1.00 90.62 209 ALA A O 1
ATOM 1650 N N . TYR A 1 210 ? 3.363 -3.875 10.225 1.00 92.25 210 TYR A N 1
ATOM 1651 C CA . TYR A 1 210 ? 4.466 -4.617 9.616 1.00 92.25 210 TYR A CA 1
ATOM 1652 C C . TYR A 1 210 ? 4.675 -5.974 10.281 1.00 92.25 210 TYR A C 1
ATOM 1654 O O . TYR A 1 210 ? 4.265 -6.167 11.421 1.00 92.25 210 TYR A O 1
ATOM 1662 N N . GLY A 1 211 ? 5.354 -6.890 9.590 1.00 91.62 211 GLY A N 1
ATOM 1663 C CA . GLY A 1 211 ? 5.528 -8.259 10.069 1.00 91.62 211 GLY A CA 1
ATOM 1664 C C . GLY A 1 211 ? 4.467 -9.190 9.485 1.00 91.62 211 GLY A C 1
ATOM 1665 O O . GLY A 1 211 ? 3.995 -8.999 8.358 1.00 91.62 211 GLY A O 1
ATOM 1666 N N . SER A 1 212 ? 4.082 -10.187 10.271 1.00 93.50 212 SER A N 1
ATOM 1667 C CA . SER A 1 212 ? 2.782 -10.850 10.147 1.00 93.50 212 SER A CA 1
ATOM 1668 C C . SER A 1 212 ? 1.776 -10.048 10.960 1.00 93.50 212 SER A C 1
ATOM 1670 O O . SER A 1 212 ? 2.068 -9.751 12.117 1.00 93.50 212 SER A O 1
ATOM 1672 N N . ILE A 1 213 ? 0.626 -9.684 10.390 1.00 95.38 213 ILE A N 1
ATOM 1673 C CA . ILE A 1 213 ? -0.380 -8.901 11.116 1.00 95.38 213 ILE A CA 1
ATOM 1674 C C . ILE A 1 213 ? -1.730 -9.610 11.160 1.00 95.38 213 ILE A C 1
ATOM 1676 O O . ILE A 1 213 ? -2.124 -10.303 10.218 1.00 95.38 213 ILE A O 1
ATOM 1680 N N . GLN A 1 214 ? -2.441 -9.400 12.259 1.00 95.69 214 GLN A N 1
ATOM 1681 C CA . GLN A 1 214 ? -3.839 -9.759 12.421 1.00 95.69 214 GLN A CA 1
ATOM 1682 C C . GLN A 1 214 ? -4.620 -8.523 12.842 1.00 95.69 214 GLN A C 1
ATOM 1684 O O . GLN A 1 214 ? -4.099 -7.670 13.564 1.00 95.69 214 GLN A O 1
ATOM 1689 N N . VAL A 1 215 ? -5.863 -8.427 12.390 1.00 96.25 215 VAL A N 1
ATOM 1690 C CA . VAL A 1 215 ? -6.749 -7.318 12.736 1.00 96.25 215 VAL A CA 1
ATOM 1691 C C . VAL A 1 215 ? -8.089 -7.826 13.231 1.00 96.25 215 VAL A C 1
ATOM 1693 O O . VAL A 1 215 ? -8.570 -8.857 12.766 1.00 96.25 215 VAL A O 1
ATOM 1696 N N . ALA A 1 216 ? -8.689 -7.081 14.149 1.00 95.25 216 ALA A N 1
ATOM 1697 C CA . ALA A 1 216 ? -10.083 -7.229 14.536 1.00 95.25 216 ALA A CA 1
ATOM 1698 C C . ALA A 1 216 ? -10.729 -5.843 14.603 1.00 95.25 216 ALA A C 1
ATOM 1700 O O . ALA A 1 216 ? -10.078 -4.870 14.988 1.00 95.25 216 ALA A O 1
ATOM 1701 N N . VAL A 1 217 ? -12.001 -5.763 14.224 1.00 94.75 217 VAL A N 1
ATOM 1702 C CA . VAL A 1 217 ? -12.801 -4.532 14.247 1.00 94.75 217 VAL A CA 1
ATOM 1703 C C . VAL A 1 217 ? -13.932 -4.745 15.235 1.00 94.75 217 VAL A C 1
ATOM 1705 O O . VAL A 1 217 ? -14.675 -5.716 15.112 1.00 94.75 217 VAL A O 1
ATOM 1708 N N . THR A 1 218 ? -14.010 -3.906 16.262 1.00 93.06 218 THR A N 1
ATOM 1709 C CA . THR A 1 218 ? -14.973 -4.086 17.352 1.00 93.06 218 THR A CA 1
ATOM 1710 C C . THR A 1 218 ? -15.125 -2.799 18.148 1.00 93.06 218 THR A C 1
ATOM 1712 O O . THR A 1 218 ? -14.154 -2.079 18.340 1.00 93.06 218 THR A O 1
ATOM 1715 N N . ASP A 1 219 ? -16.328 -2.553 18.658 1.00 92.25 219 ASP A N 1
ATOM 1716 C CA . ASP A 1 219 ? -16.620 -1.489 19.624 1.00 92.25 219 ASP A CA 1
ATOM 1717 C C . ASP A 1 219 ? -16.202 -1.955 21.034 1.00 92.25 219 ASP A C 1
ATOM 1719 O O . ASP A 1 219 ? -16.869 -2.782 21.669 1.00 92.25 219 ASP A O 1
ATOM 1723 N N . ILE A 1 220 ? -15.018 -1.529 21.476 1.00 90.62 220 ILE A N 1
ATOM 1724 C CA . ILE A 1 220 ? -14.382 -1.960 22.728 1.00 90.62 220 ILE A CA 1
ATOM 1725 C C . ILE A 1 220 ? -14.976 -1.218 23.919 1.00 90.62 220 ILE A C 1
ATOM 1727 O O . ILE A 1 220 ? -15.191 -1.825 24.975 1.00 90.62 220 ILE A O 1
ATOM 1731 N N . ASP A 1 221 ? -15.196 0.089 23.783 1.00 90.06 221 ASP A N 1
ATOM 1732 C CA . ASP A 1 221 ? -15.646 0.944 24.881 1.00 90.06 221 ASP A CA 1
ATOM 1733 C C . ASP A 1 221 ? -17.171 1.149 24.929 1.00 90.06 221 ASP A C 1
ATOM 1735 O O . ASP A 1 221 ? -17.687 1.674 25.923 1.00 90.06 221 ASP A O 1
ATOM 1739 N N . ARG A 1 222 ? -17.892 0.581 23.955 1.00 89.25 222 ARG A N 1
ATOM 1740 C CA . ARG A 1 222 ? -19.354 0.585 23.814 1.00 89.25 222 ARG A CA 1
ATOM 1741 C C . ARG A 1 222 ? -19.918 1.974 23.538 1.00 89.25 222 ARG A C 1
ATOM 1743 O O . ARG A 1 222 ? -21.029 2.277 23.992 1.00 89.25 222 ARG A O 1
ATOM 1750 N N . ASP A 1 223 ? -19.167 2.816 22.830 1.00 87.38 223 ASP A N 1
ATOM 1751 C CA . ASP A 1 223 ? -19.602 4.155 22.423 1.00 87.38 223 ASP A CA 1
ATOM 1752 C C . ASP A 1 223 ? -20.360 4.182 21.077 1.00 87.38 223 ASP A C 1
ATOM 1754 O O . ASP A 1 223 ? -20.940 5.212 20.713 1.00 87.38 223 ASP A O 1
ATOM 1758 N N . GLY A 1 224 ? -20.439 3.040 20.381 1.00 86.62 224 GLY A N 1
ATOM 1759 C CA . GLY A 1 224 ? -21.076 2.886 19.071 1.00 86.62 224 GLY A CA 1
ATOM 1760 C C . GLY A 1 224 ? -20.152 3.156 17.877 1.00 86.62 224 GLY A C 1
ATOM 1761 O O . GLY A 1 224 ? -20.572 2.978 16.732 1.00 86.62 224 GLY A O 1
ATOM 1762 N N . THR A 1 225 ? -18.911 3.568 18.120 1.00 91.00 225 THR A N 1
ATOM 1763 C CA . THR A 1 225 ? -17.825 3.656 17.140 1.00 91.00 225 THR A CA 1
ATOM 1764 C C . THR A 1 225 ? -16.979 2.396 17.253 1.00 91.00 225 THR A C 1
ATOM 1766 O O . THR A 1 225 ? -16.699 1.917 18.341 1.00 91.00 225 THR A O 1
ATOM 1769 N N . GLU A 1 226 ? -16.568 1.826 16.125 1.00 93.56 226 GLU A N 1
ATOM 1770 C CA . GLU A 1 226 ? -15.697 0.652 16.163 1.00 93.56 226 GLU A CA 1
ATOM 1771 C C . GLU A 1 226 ? -14.226 1.074 16.234 1.00 93.56 226 GLU A C 1
ATOM 1773 O O . GLU A 1 226 ? -13.770 1.961 15.503 1.00 93.56 226 GLU A O 1
ATOM 1778 N N . GLU A 1 227 ? -13.454 0.387 17.072 1.00 94.44 227 GLU A N 1
ATOM 1779 C CA . GLU A 1 227 ? -12.001 0.455 17.070 1.00 94.44 227 GLU A CA 1
ATOM 1780 C C . GLU A 1 227 ? -11.375 -0.686 16.273 1.00 94.44 227 GLU A C 1
ATOM 1782 O O . GLU A 1 227 ? -11.979 -1.726 15.999 1.00 94.44 227 GLU A O 1
ATOM 1787 N N . ILE A 1 228 ? -10.098 -0.500 15.941 1.00 95.81 228 ILE A N 1
ATOM 1788 C CA . ILE A 1 228 ? -9.288 -1.515 15.282 1.00 95.81 228 ILE A CA 1
ATOM 1789 C C . ILE A 1 228 ? -8.242 -2.015 16.268 1.00 95.81 228 ILE A C 1
ATOM 1791 O O . ILE A 1 228 ? -7.366 -1.267 16.718 1.00 95.81 228 ILE A O 1
ATOM 1795 N N . LEU A 1 229 ? -8.295 -3.308 16.553 1.00 96.44 229 LEU A N 1
ATOM 1796 C CA . LEU A 1 229 ? -7.208 -4.025 17.192 1.00 96.44 229 LEU A CA 1
ATOM 1797 C C . LEU A 1 229 ? -6.250 -4.525 16.117 1.00 96.44 229 LEU A C 1
ATOM 1799 O O . LEU A 1 229 ? -6.659 -5.160 15.149 1.00 96.44 229 LEU A O 1
ATOM 1803 N N . LEU A 1 230 ? -4.966 -4.242 16.304 1.00 96.50 230 LEU A N 1
ATOM 1804 C CA . LEU A 1 230 ? -3.881 -4.696 15.446 1.00 96.50 230 LEU A CA 1
ATOM 1805 C C . LEU A 1 230 ? -2.915 -5.525 16.286 1.00 96.50 230 LEU A C 1
ATOM 1807 O O . LEU A 1 230 ? -2.298 -5.012 17.220 1.00 96.50 230 LEU A O 1
ATOM 1811 N N . GLU A 1 231 ? -2.740 -6.785 15.923 1.00 95.88 231 GLU A N 1
ATOM 1812 C CA . GLU A 1 231 ? -1.633 -7.610 16.390 1.00 95.88 231 GLU A CA 1
ATOM 1813 C C . GLU A 1 231 ? -0.592 -7.722 15.289 1.00 95.88 231 GLU A C 1
ATOM 1815 O O . GLU A 1 231 ? -0.922 -7.893 14.117 1.00 95.88 231 GLU A O 1
ATOM 1820 N N . ARG A 1 232 ? 0.680 -7.625 15.666 1.00 94.94 232 ARG A N 1
ATOM 1821 C CA . ARG A 1 232 ? 1.793 -7.886 14.760 1.00 94.94 232 ARG A CA 1
ATOM 1822 C C . ARG A 1 232 ? 2.820 -8.792 15.402 1.00 94.94 232 ARG A C 1
ATOM 1824 O O . ARG A 1 232 ? 3.055 -8.673 16.602 1.00 94.94 232 ARG A O 1
ATOM 1831 N N . ASP A 1 233 ? 3.480 -9.605 14.590 1.00 94.19 233 ASP A N 1
ATOM 1832 C CA . ASP A 1 233 ? 4.692 -10.337 14.940 1.00 94.19 233 ASP A CA 1
ATOM 1833 C C . ASP A 1 233 ? 5.785 -10.071 13.906 1.00 94.19 233 ASP A C 1
ATOM 1835 O O . ASP A 1 233 ? 5.590 -10.266 12.705 1.00 94.19 233 ASP A O 1
ATOM 1839 N N . ASP A 1 234 ? 6.946 -9.630 14.383 1.00 91.56 234 ASP A N 1
ATOM 1840 C CA . ASP A 1 234 ? 8.146 -9.476 13.568 1.00 91.56 234 ASP A CA 1
ATOM 1841 C C . ASP A 1 234 ? 9.281 -10.306 14.167 1.00 91.56 234 ASP A C 1
ATOM 1843 O O . ASP A 1 234 ? 10.011 -9.868 15.059 1.00 91.56 234 ASP A O 1
ATOM 1847 N N . HIS A 1 235 ? 9.395 -11.547 13.695 1.00 89.88 235 HIS A N 1
ATOM 1848 C CA . HIS A 1 235 ? 10.422 -12.500 14.116 1.00 89.88 235 HIS A CA 1
ATOM 1849 C C . HIS A 1 235 ? 10.369 -12.783 15.628 1.00 89.88 235 HIS A C 1
ATOM 1851 O O . HIS A 1 235 ? 11.394 -12.760 16.315 1.00 89.88 235 HIS A O 1
ATOM 1857 N N . GLY A 1 236 ? 9.166 -13.029 16.158 1.00 89.88 236 GLY A N 1
ATOM 1858 C CA . GLY A 1 236 ? 8.932 -13.281 17.583 1.00 89.88 236 GLY A CA 1
ATOM 1859 C C . GLY A 1 236 ? 8.857 -12.016 18.442 1.00 89.88 236 GLY A C 1
ATOM 1860 O O . GLY A 1 236 ? 8.708 -12.107 19.663 1.00 89.88 236 GLY A O 1
ATOM 1861 N N . LYS A 1 237 ? 8.982 -10.824 17.842 1.00 89.38 237 LYS A N 1
ATOM 1862 C CA . LYS A 1 237 ? 8.771 -9.540 18.522 1.00 89.38 237 LYS A CA 1
ATOM 1863 C C . LYS A 1 237 ? 7.354 -9.058 18.256 1.00 89.38 237 LYS A C 1
ATOM 1865 O O . LYS A 1 237 ? 7.113 -8.235 17.372 1.00 89.38 237 LYS A O 1
ATOM 1870 N N . GLY A 1 238 ? 6.438 -9.590 19.055 1.00 91.25 238 GLY A N 1
ATOM 1871 C CA . GLY A 1 238 ? 5.024 -9.270 18.983 1.00 91.25 238 GLY A CA 1
ATOM 1872 C C . GLY A 1 238 ? 4.651 -7.918 19.594 1.00 91.25 238 GLY A C 1
ATOM 1873 O O . GLY A 1 238 ? 5.337 -7.388 20.475 1.00 91.25 238 GLY A O 1
ATOM 1874 N N . GLY A 1 239 ? 3.521 -7.370 19.159 1.00 92.62 239 GLY A N 1
ATOM 1875 C CA . GLY A 1 239 ? 2.878 -6.231 19.802 1.00 92.62 239 GLY A CA 1
ATOM 1876 C C . GLY A 1 239 ? 1.406 -6.135 19.432 1.00 92.62 239 GLY A C 1
ATOM 1877 O O . GLY A 1 239 ? 1.038 -6.396 18.289 1.00 92.62 239 GLY A O 1
ATOM 1878 N N . ARG A 1 240 ? 0.582 -5.731 20.400 1.00 95.31 240 ARG A N 1
ATOM 1879 C CA . ARG A 1 240 ? -0.836 -5.433 20.206 1.00 95.31 240 ARG A CA 1
ATOM 1880 C C . ARG A 1 240 ? -1.063 -3.932 20.339 1.00 95.31 240 ARG A C 1
ATOM 1882 O O . ARG A 1 240 ? -0.520 -3.274 21.236 1.00 95.31 240 ARG A O 1
ATOM 1889 N N . PHE A 1 241 ? -1.850 -3.392 19.426 1.00 96.25 241 PHE A N 1
ATOM 1890 C CA . PHE A 1 241 ? -2.131 -1.975 19.291 1.00 96.25 241 PHE A CA 1
ATOM 1891 C C . PHE A 1 241 ? -3.629 -1.765 19.145 1.00 96.25 241 PHE A C 1
ATOM 1893 O O . PHE A 1 241 ? -4.332 -2.583 18.561 1.00 96.25 241 PHE A O 1
ATOM 1900 N N . LEU A 1 242 ? -4.090 -0.646 19.682 1.00 96.00 242 LEU A N 1
ATOM 1901 C CA . LEU A 1 242 ? -5.440 -0.147 19.525 1.00 96.00 242 LEU A CA 1
ATOM 1902 C C . LEU A 1 242 ? -5.373 1.128 18.695 1.00 96.00 242 LEU A C 1
ATOM 1904 O O . LEU A 1 242 ? -4.667 2.071 19.075 1.00 96.00 242 LEU A O 1
ATOM 1908 N N . ILE A 1 243 ? -6.085 1.131 17.574 1.00 96.06 243 ILE A N 1
ATOM 1909 C CA . ILE A 1 243 ? -6.329 2.304 16.743 1.00 96.06 243 ILE A CA 1
ATOM 1910 C C . ILE A 1 243 ? -7.753 2.752 17.045 1.00 96.06 243 ILE A C 1
ATOM 1912 O O . ILE A 1 243 ? -8.716 2.064 16.716 1.00 96.06 243 ILE A O 1
ATOM 1916 N N . GLN A 1 244 ? -7.865 3.900 17.699 1.00 94.56 244 GLN A N 1
ATOM 1917 C CA . GLN A 1 244 ? -9.133 4.441 18.178 1.00 94.56 244 GLN A CA 1
ATOM 1918 C C . GLN A 1 244 ? -9.273 5.894 17.752 1.00 94.56 244 GLN A C 1
ATOM 1920 O O . GLN A 1 244 ? -8.271 6.610 17.626 1.00 94.56 244 GLN A O 1
ATOM 1925 N N . LEU A 1 245 ? -10.504 6.359 17.577 1.00 92.44 245 LEU A N 1
ATOM 1926 C CA . LEU A 1 245 ? -10.735 7.772 17.344 1.00 92.44 245 LEU A CA 1
ATOM 1927 C C . LEU A 1 245 ? -10.337 8.582 18.587 1.00 92.44 245 LEU A C 1
ATOM 1929 O O . LEU A 1 245 ? -10.617 8.228 19.733 1.00 92.44 245 LEU A O 1
ATOM 1933 N N . LYS A 1 246 ? -9.649 9.699 18.374 1.00 89.19 246 LYS A N 1
ATOM 1934 C CA . LYS A 1 246 ? -9.323 10.649 19.428 1.00 89.19 246 LYS A CA 1
ATOM 1935 C C . LYS A 1 246 ? -10.562 11.497 19.701 1.00 89.19 246 LYS A C 1
ATOM 1937 O O . LYS A 1 246 ? -10.804 12.480 19.010 1.00 89.19 246 LYS A O 1
ATOM 1942 N N . GLN A 1 247 ? -11.313 11.147 20.738 1.00 77.12 247 GLN A N 1
ATOM 1943 C CA . GLN A 1 247 ? -12.371 12.017 21.240 1.00 77.12 247 GLN A CA 1
ATOM 1944 C C . GLN A 1 247 ? -11.751 13.330 21.754 1.00 77.12 247 GLN A C 1
ATOM 1946 O O . GLN A 1 247 ? -10.891 13.326 22.644 1.00 77.12 247 GLN A O 1
ATOM 1951 N N . GLU A 1 248 ? -12.159 14.468 21.194 1.00 64.56 248 GLU A N 1
ATOM 1952 C CA . GLU A 1 248 ? -11.893 15.756 21.829 1.00 64.56 248 GLU A CA 1
ATOM 1953 C C . GLU A 1 248 ? -12.767 15.848 23.080 1.00 64.56 248 GLU A C 1
ATOM 1955 O O . GLU A 1 248 ? -13.987 15.689 23.009 1.00 64.56 248 GLU A O 1
ATOM 1960 N N . LYS A 1 249 ? -12.144 16.069 24.246 1.00 53.34 249 LYS A N 1
ATOM 1961 C CA . LYS A 1 249 ? -12.896 16.409 25.457 1.00 53.34 249 LYS A CA 1
ATOM 1962 C C . LYS A 1 249 ? -13.659 17.699 25.163 1.00 53.34 249 LYS A C 1
ATOM 1964 O O . LYS A 1 249 ? -13.030 18.750 25.057 1.00 53.34 249 LYS A O 1
ATOM 1969 N N . ARG A 1 250 ? -14.974 17.586 24.989 1.00 48.09 250 ARG A N 1
ATOM 1970 C CA . ARG A 1 250 ? -15.882 18.733 25.010 1.00 48.09 250 ARG A CA 1
ATOM 1971 C C . ARG A 1 250 ? -15.899 19.375 26.391 1.00 48.09 250 ARG A C 1
ATOM 1973 O O . ARG A 1 250 ? -15.752 18.628 27.387 1.00 48.09 250 ARG A O 1
#

Secondary structure (DSSP, 8-state):
-----------TTHHHHHHHTTS----TTS--PPPTTEEEEEETTEEEEEEE-----S-GGGHHHHHHHHHTTSTTEEEEEEETTTTEEEEEESSPPPHHHHHHHHHHHHHHHSSSPPHHHHHHHSSPBPS-TT--EEEEE--SPPPTT---EEPPTTS-EEEEEEEGGGEEEEEEEEEEEE-SSS-EEEEEEEE-TTS-EEEEESSS-EEEEEEEEE-SSSSSSPEEEEEEEETTEEEEEEEEE-----

Radius of gyration: 19.8 Å; chains: 1; bounding box: 49×43×58 Å

Sequence (250 aa):
MKISPGKAVFTAFALLACLNQTYGEAERGENIKLPSGIATHHEDGKFTYVISGIIKHTPELELKESQKAHQILVPDCEHLSLNRAARKCSFTTTRELPWEELAATIDEMARKGGEIPYWSELEARDLPTSEKTDLVYKISRHSAEPPEGAEWITIPKAEGFDTEISLPANIKGRILIVPSTAMCMCHSRYSFRILDQEGKVVWRDDREAYGSIQVAVTDIDRDGTEEILLERDDHGKGGRFLIQLKQEKR

Foldseek 3Di:
DDDDPDDPPDDLCVLVVVVCVVVPPDDPPDDDDAQPQWDWDDDPQKIKIKGAQFDDDDDPVCQVVLQVVLQVLQPQWPDWDQDVVRRMIMTMHNHDQPPVRVLVSQLVSLQRRQGGFHRSLSVVVPAAADPLLVFDKDKDFDDDDDPPPFDKDWDDAAGKDKDWWQAPPRFIKMKIKHFGGCDDNQKTFIKIFIGGPSRHTNDIDRPPGMATKMWTWADRPPPRGIKIWIWHDDPNPITIMIIGTDDDDD

Organism: NCBI:txid2728835